Protein AF-A0A2Z3GX91-F1 (afdb_monomer_lite)

pLDDT: mean 83.38, std 14.96, range [43.34, 98.31]

InterPro domains:
  IPR015943 WD40/YVTN repeat-like-containing domain superfamily [G3DSA:2.130.10.10] (28-152)

Organism: NCBI:txid1850093

Secondary structure (DSSP, 8-state):
--HHHHHHHHHTTSSS---PPPPPPPPPBTTB-----SSSS---EEEE-SSS-EEEE-SS-EEEESSTTSS-EEP----SSPP-EEEEETTEEEEEEEEE---TT---EEEEEEEEESSTTSS-EE------S-----EESSEEE-TTS-EEEEEEEEEE-SSSS-EEEEEEEEETTS-EEEPPS--

Structure (mmCIF, N/CA/C/O backbone):
data_AF-A0A2Z3GX91-F1
#
_entry.id   AF-A0A2Z3GX91-F1
#
loop_
_atom_site.group_PDB
_atom_site.id
_atom_site.type_symbol
_atom_site.label_atom_id
_atom_site.label_alt_id
_atom_site.labe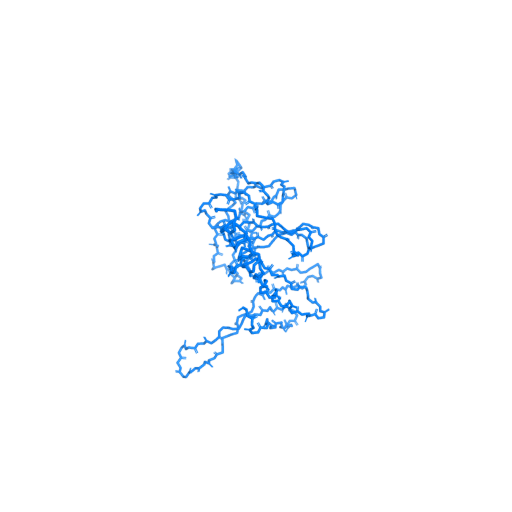l_comp_id
_atom_site.label_asym_id
_atom_site.label_entity_id
_atom_site.label_seq_id
_atom_site.pdbx_PDB_ins_code
_atom_site.Cartn_x
_atom_site.Cartn_y
_atom_site.Cartn_z
_atom_site.occupancy
_atom_site.B_iso_or_equiv
_atom_site.auth_seq_id
_atom_site.auth_comp_id
_atom_site.auth_asym_id
_atom_site.auth_atom_id
_atom_site.pdbx_PDB_model_num
ATOM 1 N N . MET A 1 1 ? -37.752 49.144 -2.678 1.00 47.12 1 MET A N 1
ATOM 2 C CA . MET A 1 1 ? -36.588 48.375 -2.168 1.00 47.12 1 MET A CA 1
ATOM 3 C C . MET A 1 1 ? -36.863 46.882 -1.918 1.00 47.12 1 MET A C 1
ATOM 5 O O . MET A 1 1 ? -35.904 46.131 -1.886 1.00 47.12 1 MET A O 1
ATOM 9 N N . LYS A 1 2 ? -38.118 46.402 -1.809 1.00 43.34 2 LYS A N 1
ATOM 10 C CA . LYS A 1 2 ? -38.424 44.960 -1.637 1.00 43.34 2 LYS A CA 1
ATOM 11 C C . LYS A 1 2 ? -38.322 44.109 -2.918 1.00 43.34 2 LYS A C 1
ATOM 13 O O . LYS A 1 2 ? -38.043 42.923 -2.832 1.00 43.34 2 LYS A O 1
ATOM 18 N N . THR A 1 3 ? -38.488 44.703 -4.098 1.00 48.97 3 THR A N 1
ATOM 19 C CA . THR A 1 3 ? -38.473 43.991 -5.392 1.00 48.97 3 THR A CA 1
ATOM 20 C C . THR A 1 3 ? -37.074 43.646 -5.911 1.00 48.97 3 THR A C 1
ATOM 22 O O . THR A 1 3 ? -36.937 42.714 -6.693 1.00 48.97 3 THR A O 1
ATOM 25 N N . LEU A 1 4 ? -36.025 44.327 -5.435 1.00 51.19 4 LEU A N 1
ATOM 26 C CA . LEU A 1 4 ? -34.632 44.042 -5.814 1.00 51.19 4 LEU A CA 1
ATOM 27 C C . LEU A 1 4 ? -34.023 42.853 -5.048 1.00 51.19 4 LEU A C 1
ATOM 29 O O . LEU A 1 4 ? -33.053 42.269 -5.511 1.00 51.19 4 LEU A O 1
ATOM 33 N N . LEU A 1 5 ? -34.607 42.458 -3.911 1.00 51.69 5 LEU A N 1
ATOM 34 C CA . LEU A 1 5 ? -34.136 41.320 -3.107 1.00 51.69 5 LEU A CA 1
ATOM 35 C C . LEU A 1 5 ? -34.648 39.965 -3.625 1.00 51.69 5 LEU A C 1
ATOM 37 O O . LEU A 1 5 ? -33.979 38.952 -3.446 1.00 51.69 5 LEU A O 1
ATOM 41 N N . LEU A 1 6 ? -35.797 39.943 -4.312 1.00 53.34 6 LEU A N 1
ATOM 42 C CA . LEU A 1 6 ? -36.357 38.716 -4.895 1.00 53.34 6 LEU A CA 1
ATOM 43 C C . LEU A 1 6 ? -35.629 38.268 -6.174 1.00 53.34 6 LEU A C 1
ATOM 45 O O . LEU A 1 6 ? -35.557 37.071 -6.435 1.00 53.34 6 LEU A O 1
ATOM 49 N N . GLY A 1 7 ? -35.041 39.195 -6.938 1.00 55.25 7 GLY A N 1
ATOM 50 C CA . GLY A 1 7 ? -34.284 38.859 -8.153 1.00 55.25 7 GLY A CA 1
ATOM 51 C C . GLY A 1 7 ? -32.960 38.141 -7.867 1.00 55.25 7 GLY A C 1
ATOM 52 O O . GLY A 1 7 ? -32.597 37.197 -8.566 1.00 55.25 7 GLY A O 1
ATOM 53 N N . SER A 1 8 ? -32.266 38.531 -6.796 1.00 57.06 8 SER A N 1
ATOM 54 C CA . SER A 1 8 ? -30.951 37.981 -6.440 1.00 57.06 8 SER A CA 1
ATOM 55 C C . SER A 1 8 ? -31.020 36.563 -5.862 1.00 57.06 8 SER A C 1
ATOM 57 O O . SER A 1 8 ? -30.084 35.786 -6.031 1.00 57.06 8 SER A O 1
ATOM 59 N N . ALA A 1 9 ? -32.133 36.197 -5.217 1.00 55.66 9 ALA A N 1
ATOM 60 C CA . ALA A 1 9 ? -32.331 34.856 -4.664 1.00 55.66 9 ALA A CA 1
ATOM 61 C C . ALA A 1 9 ? -32.582 33.795 -5.753 1.00 55.66 9 ALA A C 1
ATOM 63 O O . ALA A 1 9 ? -32.200 32.640 -5.583 1.00 55.66 9 ALA A O 1
ATOM 64 N N . LEU A 1 10 ? -33.167 34.182 -6.894 1.00 54.66 10 LEU A N 1
ATOM 65 C CA . LEU A 1 10 ? -33.469 33.254 -7.988 1.00 54.66 10 LEU A CA 1
ATOM 66 C C . LEU A 1 10 ? -32.206 32.861 -8.778 1.00 54.66 10 LEU A C 1
ATOM 68 O O . LEU A 1 10 ? -32.058 31.707 -9.175 1.00 54.66 10 LEU A O 1
ATOM 72 N N . LEU A 1 11 ? -31.251 33.785 -8.929 1.00 55.62 11 LEU A N 1
ATOM 73 C CA . LEU A 1 11 ? -29.992 33.553 -9.653 1.00 55.62 11 LEU A CA 1
ATOM 74 C C . LEU A 1 11 ? -29.010 32.628 -8.909 1.00 55.62 11 LEU A C 1
ATOM 76 O O . LEU A 1 11 ? -28.210 31.953 -9.552 1.00 55.62 11 LEU A O 1
ATOM 80 N N . LEU A 1 12 ? -29.097 32.532 -7.578 1.00 56.03 12 LEU A N 1
ATOM 81 C CA . LEU A 1 12 ? -28.249 31.638 -6.773 1.00 56.03 12 LEU A CA 1
ATOM 82 C C . LEU A 1 12 ? -28.645 30.154 -6.877 1.00 56.03 12 LEU A C 1
ATOM 84 O O . LEU A 1 12 ? -27.822 29.287 -6.597 1.00 56.03 12 LEU A O 1
ATOM 88 N N . THR A 1 13 ? -29.868 29.840 -7.316 1.00 57.56 13 THR A N 1
ATOM 89 C CA . THR A 1 13 ? -30.338 28.443 -7.425 1.00 57.56 13 THR A CA 1
ATOM 90 C C . THR A 1 13 ? -29.890 27.740 -8.711 1.00 57.56 13 THR A C 1
ATOM 92 O O . THR A 1 13 ? -29.803 26.515 -8.740 1.00 57.56 13 THR A O 1
ATOM 95 N N . LEU A 1 14 ? -29.532 28.493 -9.759 1.00 54.69 14 LEU A N 1
ATOM 96 C CA . LEU A 1 14 ? -29.136 27.942 -11.064 1.00 54.69 14 LEU A CA 1
ATOM 97 C C . LEU A 1 14 ? -27.645 27.571 -11.154 1.00 54.69 14 LEU A C 1
ATOM 99 O O . LEU A 1 14 ? -27.255 26.830 -12.051 1.00 54.69 14 LEU A O 1
ATOM 103 N N . ALA A 1 15 ? -26.809 28.041 -10.223 1.00 55.34 15 ALA A N 1
ATOM 104 C CA . ALA A 1 15 ? -25.373 27.738 -10.198 1.00 55.34 15 ALA A CA 1
ATOM 105 C C . ALA A 1 15 ? -25.012 26.478 -9.381 1.00 55.34 15 ALA A C 1
ATOM 107 O O . ALA A 1 15 ? -23.858 26.053 -9.399 1.00 55.34 15 ALA A O 1
ATOM 108 N N . ALA A 1 16 ? -25.971 25.873 -8.670 1.00 57.69 16 ALA A N 1
ATOM 109 C CA . ALA A 1 16 ? -25.705 24.771 -7.739 1.00 57.69 16 ALA A CA 1
ATOM 110 C C . ALA A 1 16 ? -25.688 23.371 -8.386 1.00 57.69 16 ALA A C 1
ATOM 112 O O . ALA A 1 16 ? -25.281 22.412 -7.742 1.00 57.69 16 ALA A O 1
ATOM 113 N N . CYS A 1 17 ? -26.090 23.231 -9.652 1.00 56.66 17 CYS A N 1
ATOM 114 C CA . CYS A 1 17 ? -26.047 21.954 -10.371 1.00 56.66 17 CYS A CA 1
ATOM 115 C C . CYS A 1 17 ? -24.847 21.894 -11.323 1.00 56.66 17 CYS A C 1
ATOM 117 O O . CYS A 1 17 ? -25.004 21.841 -12.544 1.00 56.66 17 CYS A O 1
ATOM 119 N N . ARG A 1 18 ? -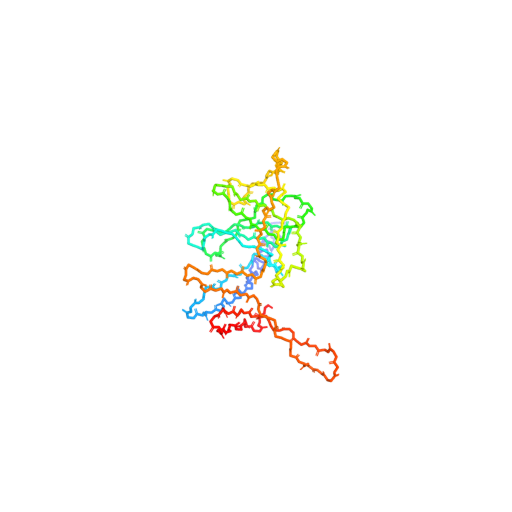23.626 21.862 -10.777 1.00 57.28 18 ARG A N 1
ATOM 120 C CA . ARG A 1 18 ? -22.548 21.171 -11.494 1.00 57.28 18 ARG A CA 1
ATOM 121 C C . ARG A 1 18 ? -22.846 19.683 -11.372 1.00 57.28 18 ARG A C 1
ATOM 123 O O . ARG A 1 18 ? -22.766 19.130 -10.286 1.00 57.28 18 ARG A O 1
ATOM 130 N N . LYS A 1 19 ? -23.254 19.064 -12.480 1.00 55.06 19 LYS A N 1
ATOM 131 C CA . LYS A 1 19 ? -23.305 17.607 -12.591 1.00 55.06 19 LYS A CA 1
ATOM 132 C C . LYS A 1 19 ? -21.881 17.110 -12.365 1.00 55.06 19 LYS A C 1
ATOM 134 O O . LYS A 1 19 ? -20.999 17.476 -13.145 1.00 55.06 19 LYS A O 1
ATOM 139 N N . ASP A 1 20 ? -21.667 16.359 -11.289 1.00 64.69 20 ASP A N 1
ATOM 140 C CA . ASP A 1 20 ? -20.379 15.726 -11.037 1.00 64.69 20 ASP A CA 1
ATOM 141 C C . ASP A 1 20 ? -19.970 14.940 -12.283 1.00 64.69 20 ASP A C 1
ATOM 143 O O . ASP A 1 20 ? -20.812 14.337 -12.967 1.00 64.69 20 ASP A O 1
ATOM 147 N N . ALA A 1 21 ? -18.686 15.026 -12.633 1.00 66.00 21 ALA A N 1
ATOM 148 C CA . ALA A 1 21 ? -18.157 14.200 -13.701 1.00 66.00 21 ALA A CA 1
ATOM 149 C C . ALA A 1 21 ? -18.484 12.741 -13.349 1.00 66.00 21 ALA A C 1
ATOM 151 O O . ALA A 1 21 ? -18.306 12.359 -12.192 1.00 66.00 21 ALA A O 1
ATOM 152 N N . PRO A 1 22 ? -19.015 11.947 -14.295 1.00 64.56 22 PRO A N 1
ATOM 153 C CA . PRO A 1 22 ? -19.281 10.548 -14.019 1.00 64.56 22 PRO A CA 1
ATOM 154 C C . PRO A 1 22 ? -17.983 9.896 -13.553 1.00 64.56 22 PRO A C 1
ATOM 156 O O . PRO A 1 22 ? -16.942 10.076 -14.193 1.00 64.56 22 PRO A O 1
ATOM 159 N N . ASP A 1 23 ? -18.052 9.171 -12.437 1.00 64.81 23 ASP A N 1
ATOM 160 C CA . ASP A 1 23 ? -16.912 8.397 -11.970 1.00 64.81 23 ASP A CA 1
ATOM 161 C C . ASP A 1 23 ? -16.451 7.476 -13.106 1.00 64.81 23 ASP A C 1
ATOM 163 O O . ASP A 1 23 ? -17.288 6.838 -13.762 1.00 64.81 23 ASP A O 1
ATOM 167 N N . PRO A 1 24 ? -15.141 7.418 -13.395 1.00 61.88 24 PRO A N 1
ATOM 168 C CA . PRO A 1 24 ? -14.646 6.539 -14.435 1.00 61.88 24 PRO A CA 1
ATOM 169 C C . PRO A 1 24 ? -15.016 5.098 -14.093 1.00 61.88 24 PRO A C 1
ATOM 171 O O . PRO A 1 24 ? -14.807 4.624 -12.974 1.00 61.88 24 PRO A O 1
ATOM 174 N N . VAL A 1 25 ? -15.601 4.419 -15.079 1.00 63.50 25 VAL A N 1
ATOM 175 C CA . VAL A 1 25 ? -16.070 3.042 -14.943 1.00 63.50 25 VAL A CA 1
ATOM 176 C C . VAL A 1 25 ? -14.871 2.147 -14.677 1.00 63.50 25 VAL A C 1
ATOM 178 O O . VAL A 1 25 ? -13.916 2.104 -15.452 1.00 63.50 25 VAL A O 1
ATOM 181 N N . GLN A 1 26 ? -14.930 1.424 -13.568 1.00 62.84 26 GLN A N 1
ATOM 182 C CA . GLN A 1 26 ? -13.909 0.461 -13.212 1.00 62.84 26 GLN A CA 1
ATOM 183 C C . GLN A 1 26 ? -13.938 -0.719 -14.198 1.00 62.84 26 GLN A C 1
ATOM 185 O O . GLN A 1 26 ? -15.015 -1.273 -14.430 1.00 62.84 26 GLN A O 1
ATOM 190 N N . PRO A 1 27 ? -12.798 -1.107 -14.798 1.00 65.62 27 PRO A N 1
ATOM 191 C CA . PRO A 1 27 ? -12.763 -2.244 -15.708 1.00 65.62 27 PRO A CA 1
ATOM 192 C C . PRO A 1 27 ? -13.158 -3.526 -14.971 1.00 65.62 27 PRO A C 1
ATOM 194 O O . PRO A 1 27 ? -12.635 -3.810 -13.892 1.00 65.62 27 PRO A O 1
ATOM 197 N N . ASP A 1 28 ? -14.068 -4.286 -15.577 1.00 67.50 28 ASP A N 1
ATOM 198 C CA . ASP A 1 28 ? -14.474 -5.601 -15.092 1.00 67.50 28 ASP A CA 1
ATOM 199 C C . ASP A 1 28 ? -13.550 -6.679 -15.670 1.00 67.50 28 ASP A C 1
ATOM 201 O O . ASP A 1 28 ? -13.253 -6.699 -16.870 1.00 67.50 28 ASP A O 1
ATOM 205 N N . TYR A 1 29 ? -13.091 -7.582 -14.813 1.00 70.69 29 TYR A N 1
ATOM 206 C CA . TYR A 1 29 ? -12.282 -8.729 -15.194 1.00 70.69 29 TYR A CA 1
ATOM 207 C C . TYR A 1 29 ? -12.857 -9.967 -14.520 1.00 70.69 29 TYR A C 1
ATOM 209 O O . TYR A 1 29 ? -13.026 -9.988 -13.306 1.00 70.69 29 TYR A O 1
ATOM 217 N N . ALA A 1 30 ? -13.039 -11.044 -15.285 1.00 74.62 30 ALA A N 1
ATOM 218 C CA . ALA A 1 30 ? -13.657 -12.274 -14.781 1.00 74.62 30 ALA A CA 1
ATOM 219 C C . ALA A 1 30 ? -13.004 -12.838 -13.500 1.00 74.62 30 ALA A C 1
ATOM 221 O O . ALA A 1 30 ? -13.702 -13.384 -12.651 1.00 74.62 30 ALA A O 1
ATOM 222 N N . ASP A 1 31 ? -11.683 -12.670 -13.353 1.00 77.62 31 ASP A N 1
ATOM 223 C CA . ASP A 1 31 ? -10.907 -13.203 -12.223 1.00 77.62 31 ASP A CA 1
ATOM 224 C C . ASP A 1 31 ? -10.243 -12.111 -11.362 1.00 77.62 31 ASP A C 1
ATOM 226 O O . ASP A 1 31 ? -9.488 -12.438 -10.445 1.00 77.62 31 ASP A O 1
ATOM 230 N N . TRP A 1 3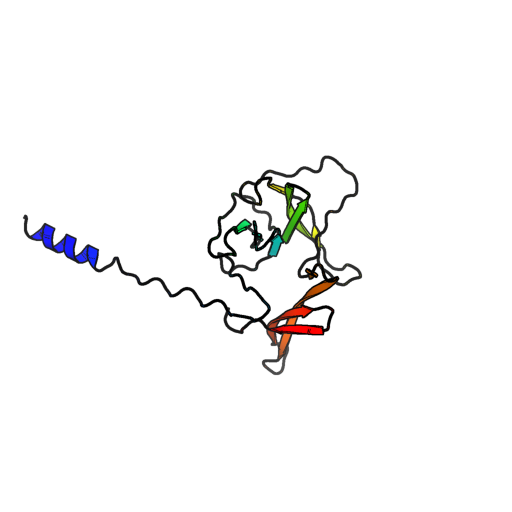2 ? -10.433 -10.824 -11.681 1.00 80.31 32 TRP A N 1
ATOM 231 C CA . TRP A 1 32 ? -9.719 -9.733 -11.008 1.00 80.31 32 TRP A CA 1
ATOM 232 C C . TRP A 1 32 ? -10.667 -8.663 -10.507 1.00 80.31 32 TRP A C 1
ATOM 234 O O . TRP A 1 32 ? -11.514 -8.154 -11.231 1.00 80.31 32 TRP A O 1
ATOM 244 N N . TYR A 1 33 ? -10.428 -8.247 -9.271 1.00 84.69 33 TYR A N 1
ATOM 245 C CA . TYR A 1 33 ? -11.064 -7.073 -8.713 1.00 84.69 33 TYR A CA 1
ATOM 246 C C . TYR A 1 33 ? -10.119 -5.883 -8.868 1.00 84.69 33 TYR A C 1
ATOM 248 O O . TYR A 1 33 ? -9.052 -5.836 -8.249 1.00 84.69 33 TYR A O 1
ATOM 256 N N . ALA A 1 34 ? -10.484 -4.932 -9.725 1.00 84.50 34 ALA A N 1
ATOM 257 C CA . ALA A 1 34 ? -9.760 -3.675 -9.816 1.00 84.50 34 ALA A CA 1
ATOM 258 C C . ALA A 1 34 ? -10.117 -2.783 -8.623 1.00 84.50 34 ALA A C 1
ATOM 260 O O . ALA A 1 34 ? -11.222 -2.839 -8.092 1.00 84.50 34 ALA A O 1
ATOM 261 N N . LEU A 1 35 ? -9.195 -1.908 -8.229 1.00 88.12 35 LEU A N 1
ATOM 262 C CA . LEU A 1 35 ? -9.411 -0.864 -7.230 1.00 88.12 35 LEU A CA 1
ATOM 263 C C . LEU A 1 35 ? -8.821 0.444 -7.734 1.00 88.12 35 LEU A C 1
ATOM 265 O O . LEU A 1 35 ? -7.688 0.453 -8.213 1.00 88.12 35 LEU A O 1
ATOM 269 N N . ARG A 1 36 ? -9.567 1.544 -7.604 1.00 87.94 36 ARG A N 1
ATOM 270 C CA . ARG A 1 36 ? -9.036 2.882 -7.868 1.00 87.94 36 ARG A CA 1
ATOM 271 C C . ARG A 1 36 ? -8.566 3.508 -6.558 1.00 87.94 36 ARG A C 1
ATOM 273 O O . ARG A 1 36 ? -9.309 3.535 -5.577 1.00 87.94 36 ARG A O 1
ATOM 280 N N . ALA A 1 37 ? -7.324 3.986 -6.549 1.00 91.56 37 ALA A N 1
ATOM 281 C CA . ALA A 1 37 ? -6.790 4.774 -5.447 1.00 91.56 37 ALA A CA 1
ATOM 282 C C . ALA A 1 37 ? -7.549 6.114 -5.326 1.00 91.56 37 ALA A C 1
ATOM 284 O O . ALA A 1 37 ? -8.110 6.592 -6.311 1.00 91.56 37 ALA A O 1
ATOM 285 N N . PRO A 1 38 ? -7.574 6.742 -4.139 1.00 93.19 38 PRO A N 1
ATOM 286 C CA . PRO A 1 38 ? -8.295 7.998 -3.929 1.00 93.19 38 PRO A CA 1
ATOM 287 C C . PRO A 1 38 ? -7.616 9.224 -4.558 1.00 93.19 38 PRO A C 1
ATOM 289 O O . PRO A 1 38 ? -8.200 10.305 -4.547 1.00 93.19 38 PRO A O 1
ATOM 292 N N . ASP A 1 39 ? -6.388 9.086 -5.064 1.00 90.81 39 ASP A N 1
ATOM 293 C CA . ASP A 1 39 ? -5.673 10.123 -5.805 1.00 90.81 39 ASP A CA 1
ATOM 294 C C . ASP A 1 39 ? -4.894 9.517 -6.988 1.00 90.81 39 ASP A C 1
ATOM 296 O O . ASP A 1 39 ? -4.707 8.302 -7.059 1.00 90.81 39 ASP A O 1
ATOM 300 N N . ASP A 1 40 ? -4.454 10.366 -7.923 1.00 88.38 40 ASP A N 1
ATOM 301 C CA . ASP A 1 40 ? -3.814 9.947 -9.183 1.00 88.38 40 ASP A CA 1
ATOM 302 C C . ASP A 1 40 ? -2.312 9.619 -9.037 1.00 88.38 40 ASP A C 1
ATOM 304 O O . ASP A 1 40 ? -1.561 9.603 -10.015 1.00 88.38 40 ASP A O 1
ATOM 308 N N . ARG A 1 41 ? -1.816 9.403 -7.812 1.00 90.75 41 ARG A N 1
ATOM 309 C CA . ARG A 1 41 ? -0.416 9.022 -7.581 1.00 90.75 41 ARG A CA 1
ATOM 310 C C . ARG A 1 41 ? -0.259 7.507 -7.612 1.00 90.75 41 ARG A C 1
ATOM 312 O O . ARG A 1 41 ? -1.176 6.749 -7.308 1.00 90.75 41 ARG A O 1
ATOM 319 N N . ALA A 1 42 ? 0.959 7.064 -7.913 1.00 89.81 42 ALA A N 1
ATOM 320 C CA . ALA A 1 42 ? 1.302 5.651 -7.873 1.00 89.81 42 ALA A CA 1
ATOM 321 C C . ALA A 1 42 ? 1.057 5.060 -6.476 1.00 89.81 42 ALA A C 1
ATOM 323 O O . ALA A 1 42 ? 1.472 5.629 -5.463 1.00 89.81 42 ALA A O 1
ATOM 324 N N . VAL A 1 43 ? 0.417 3.891 -6.437 1.00 94.00 43 VAL A N 1
ATOM 325 C CA . VAL A 1 43 ? 0.328 3.082 -5.221 1.00 94.00 43 VAL A CA 1
ATOM 326 C C . VAL A 1 43 ? 1.686 2.427 -4.994 1.00 94.00 43 VAL A C 1
ATOM 328 O O . VAL A 1 43 ? 2.144 1.620 -5.797 1.00 94.00 43 VAL A O 1
ATOM 331 N N . GLU A 1 44 ? 2.337 2.792 -3.898 1.00 95.25 44 GLU A N 1
ATOM 332 C CA . GLU A 1 44 ? 3.692 2.351 -3.556 1.00 95.25 44 GLU A CA 1
ATOM 333 C C . GLU A 1 44 ? 3.690 1.041 -2.763 1.00 95.25 44 GLU A C 1
ATOM 335 O O . GLU A 1 44 ? 4.633 0.256 -2.849 1.00 95.25 44 GLU A O 1
ATOM 340 N N . ALA A 1 45 ? 2.634 0.798 -1.982 1.00 95.81 45 ALA A N 1
ATOM 341 C CA . ALA A 1 45 ? 2.457 -0.437 -1.231 1.00 95.81 45 ALA A CA 1
ATOM 342 C C . ALA A 1 45 ? 0.998 -0.662 -0.829 1.00 95.81 45 ALA A C 1
ATOM 344 O O . ALA A 1 45 ? 0.211 0.282 -0.721 1.00 95.81 45 ALA A O 1
ATOM 345 N N . VAL A 1 46 ? 0.679 -1.929 -0.566 1.00 95.75 46 VAL A N 1
ATOM 346 C CA . VAL A 1 46 ? -0.637 -2.419 -0.147 1.00 95.75 46 VAL A CA 1
ATOM 347 C C . VAL A 1 46 ? -0.447 -3.380 1.029 1.00 95.75 46 VAL A C 1
ATOM 349 O O . VAL A 1 46 ? 0.507 -4.157 1.040 1.00 95.75 46 VAL A O 1
ATOM 352 N N . ALA A 1 47 ? -1.339 -3.334 2.013 1.00 95.75 47 ALA A N 1
ATOM 353 C CA . ALA A 1 47 ? -1.403 -4.268 3.133 1.00 95.75 47 ALA A CA 1
ATOM 354 C C . ALA A 1 47 ? -2.863 -4.535 3.533 1.00 95.75 47 ALA A C 1
ATOM 356 O O . ALA A 1 47 ? -3.742 -3.725 3.248 1.00 95.75 47 ALA A O 1
ATOM 357 N N . GLY A 1 48 ? -3.108 -5.645 4.229 1.00 93.94 48 GLY A N 1
ATOM 358 C CA . GLY A 1 48 ? -4.435 -6.002 4.734 1.00 93.94 48 GLY A CA 1
ATOM 359 C C . GLY A 1 48 ? -5.212 -6.944 3.813 1.00 93.94 48 GLY A C 1
ATOM 360 O O . GLY A 1 48 ? -4.615 -7.737 3.085 1.00 93.94 48 GLY A O 1
ATOM 361 N N . ASP A 1 49 ? -6.537 -6.869 3.893 1.00 92.00 49 ASP A N 1
ATOM 362 C CA . ASP A 1 49 ? -7.487 -7.771 3.238 1.00 92.00 49 ASP A CA 1
ATOM 363 C C . ASP A 1 49 ? -8.554 -6.959 2.491 1.00 92.00 49 ASP A C 1
ATOM 365 O O . ASP A 1 49 ? -9.094 -5.990 3.026 1.00 92.00 49 ASP A O 1
ATOM 369 N N . LEU A 1 50 ? -8.866 -7.367 1.261 1.00 91.75 50 LEU A N 1
ATOM 370 C CA . LEU A 1 50 ? -9.910 -6.761 0.441 1.00 91.75 50 LEU A CA 1
ATOM 371 C C . LEU A 1 50 ? -11.297 -6.879 1.092 1.00 91.75 50 LEU A C 1
ATOM 373 O O . LEU A 1 50 ? -12.092 -5.946 0.985 1.00 91.75 50 LEU A O 1
ATOM 377 N N . ASP A 1 51 ? -11.581 -8.001 1.756 1.00 92.81 51 ASP A N 1
ATOM 378 C CA . ASP A 1 51 ? -12.879 -8.276 2.386 1.00 92.81 51 ASP A CA 1
ATOM 379 C C . ASP A 1 51 ? -12.984 -7.740 3.819 1.00 92.81 51 ASP A C 1
ATOM 381 O O . ASP A 1 51 ? -14.076 -7.682 4.385 1.00 92.81 51 ASP A O 1
ATOM 385 N N . GLY A 1 52 ? -11.854 -7.332 4.397 1.00 94.62 52 GLY A N 1
ATOM 386 C CA . GLY A 1 52 ? -11.774 -6.701 5.706 1.00 94.62 52 GLY A CA 1
ATOM 387 C C . GLY A 1 52 ? -11.327 -5.250 5.586 1.00 94.62 52 GLY A C 1
ATOM 388 O O . GLY A 1 52 ? -12.059 -4.388 5.100 1.00 94.62 52 GLY A O 1
ATOM 389 N N . THR A 1 53 ? -10.111 -4.991 6.060 1.00 96.44 53 THR A N 1
ATOM 390 C CA . THR A 1 53 ? -9.485 -3.674 5.982 1.00 96.44 53 THR A CA 1
ATOM 391 C C . THR A 1 53 ? -8.317 -3.721 5.015 1.00 96.44 53 THR A C 1
ATOM 393 O O . THR A 1 53 ? -7.349 -4.447 5.250 1.00 96.44 53 THR A O 1
ATOM 396 N N . LEU A 1 54 ? -8.375 -2.897 3.974 1.00 97.19 54 LEU A N 1
ATOM 397 C CA . LEU A 1 54 ? -7.298 -2.736 3.005 1.00 97.19 54 LEU A CA 1
ATOM 398 C C . LEU A 1 54 ? -6.606 -1.397 3.234 1.00 97.19 54 LEU A C 1
ATOM 400 O O . LEU A 1 54 ? -7.261 -0.368 3.357 1.00 97.19 54 LEU A O 1
ATOM 404 N N . VAL A 1 55 ? -5.282 -1.383 3.253 1.00 98.06 55 VAL A N 1
ATOM 405 C CA . VAL A 1 55 ? -4.487 -0.170 3.444 1.00 98.06 55 VAL A CA 1
ATOM 406 C C . VAL A 1 55 ? -3.550 -0.004 2.266 1.00 98.06 55 VAL A C 1
ATOM 408 O O . VAL A 1 55 ? -2.855 -0.941 1.880 1.00 98.06 55 VAL A O 1
ATOM 411 N N . ILE A 1 56 ? -3.505 1.200 1.708 1.00 98.00 56 ILE A N 1
ATOM 412 C CA . ILE A 1 56 ? -2.572 1.550 0.640 1.00 98.00 56 ILE A CA 1
ATOM 413 C C . ILE A 1 56 ? -1.772 2.786 1.019 1.00 98.00 56 ILE A C 1
ATOM 415 O O . ILE A 1 56 ? -2.201 3.603 1.836 1.00 98.00 56 ILE A O 1
ATOM 419 N N . THR A 1 57 ? -0.634 2.972 0.366 1.00 97.50 57 THR A N 1
ATOM 420 C CA . THR A 1 57 ? 0.084 4.244 0.398 1.00 97.50 57 THR A CA 1
ATOM 421 C C . THR A 1 57 ? 0.411 4.726 -1.001 1.00 97.50 57 THR A C 1
ATOM 423 O O . THR A 1 57 ? 0.785 3.937 -1.864 1.00 97.50 57 THR A O 1
ATOM 426 N N . THR A 1 58 ? 0.295 6.036 -1.207 1.00 96.50 58 THR A N 1
ATOM 427 C CA . THR A 1 58 ? 0.724 6.720 -2.434 1.00 96.50 58 THR A CA 1
ATOM 428 C C . THR A 1 58 ? 2.035 7.488 -2.228 1.00 96.50 58 THR A C 1
ATOM 430 O O . THR A 1 58 ? 2.270 8.569 -2.773 1.00 96.50 58 THR A O 1
ATOM 433 N N . GLY A 1 59 ? 2.890 6.973 -1.339 1.00 95.50 59 GLY A N 1
ATOM 434 C CA . GLY A 1 59 ? 4.172 7.570 -0.974 1.00 95.50 59 GLY A CA 1
ATOM 435 C C . GLY A 1 59 ? 4.073 8.513 0.219 1.00 95.50 59 GLY A C 1
ATOM 436 O O . GLY A 1 59 ? 4.716 8.291 1.234 1.00 95.50 59 GLY A O 1
ATOM 437 N N . TYR A 1 60 ? 3.264 9.567 0.134 1.00 94.81 60 TYR A N 1
ATOM 438 C CA . TYR A 1 60 ? 3.180 10.596 1.193 1.00 94.81 60 TYR A CA 1
ATOM 439 C C . TYR A 1 60 ? 1.830 10.644 1.907 1.00 94.81 60 TYR A C 1
ATOM 441 O O . TYR A 1 60 ? 1.579 11.515 2.736 1.00 94.81 60 TYR A O 1
ATOM 449 N N . ALA A 1 61 ? 0.941 9.722 1.564 1.00 96.19 61 ALA A N 1
ATOM 450 C CA . ALA A 1 61 ? -0.342 9.544 2.211 1.00 96.19 61 ALA A CA 1
ATOM 451 C C . ALA A 1 61 ? -0.595 8.051 2.399 1.00 96.19 61 ALA A C 1
ATOM 453 O O . ALA A 1 61 ? -0.137 7.228 1.601 1.00 96.19 61 ALA A O 1
ATOM 454 N N . VAL A 1 62 ? -1.319 7.719 3.461 1.00 97.75 62 VAL A N 1
ATOM 455 C CA . VAL A 1 62 ? -1.811 6.369 3.728 1.00 97.75 62 VAL A CA 1
ATOM 456 C C . VAL A 1 62 ? -3.331 6.442 3.758 1.00 97.75 62 VAL A C 1
ATOM 458 O O . VAL A 1 62 ? -3.892 7.354 4.369 1.00 97.75 62 VAL A O 1
ATOM 461 N N . TYR A 1 63 ? -3.985 5.513 3.072 1.00 98.31 63 TYR A N 1
ATOM 462 C CA . TYR A 1 63 ? -5.435 5.451 2.953 1.00 98.31 63 TYR A CA 1
ATOM 463 C C . TYR A 1 63 ? -5.948 4.078 3.360 1.00 98.31 63 TYR A C 1
ATOM 465 O O . TYR A 1 63 ? -5.301 3.066 3.092 1.00 98.31 63 TYR A O 1
ATOM 473 N N . GLN A 1 64 ? -7.131 4.062 3.967 1.00 98.12 64 GLN A N 1
ATOM 474 C CA . GLN A 1 64 ? -7.814 2.865 4.424 1.00 98.12 64 GLN A CA 1
ATOM 475 C C . GLN A 1 64 ? -9.158 2.666 3.711 1.00 98.12 64 GLN A C 1
ATOM 477 O O . GLN A 1 64 ? -9.993 3.567 3.638 1.00 98.12 64 GLN A O 1
ATOM 482 N N . THR A 1 65 ? -9.293 1.443 3.225 1.00 97.81 65 THR A N 1
ATOM 483 C CA . THR A 1 65 ? -10.425 0.653 2.758 1.00 97.81 65 THR A CA 1
ATOM 484 C C . THR A 1 65 ? -11.223 -0.145 3.786 1.00 97.81 65 THR A C 1
ATOM 486 O O . THR A 1 65 ? -10.566 -0.919 4.477 1.00 97.81 65 THR A O 1
ATOM 489 N N . THR A 1 66 ? -12.552 -0.092 3.873 1.00 97.50 66 THR A N 1
ATOM 490 C CA . THR A 1 66 ? -13.336 -1.190 4.499 1.00 97.50 66 THR A CA 1
ATOM 491 C C . THR A 1 66 ? -14.529 -1.641 3.657 1.00 97.50 66 THR A C 1
ATOM 493 O O . THR A 1 66 ? -15.385 -2.386 4.124 1.00 97.50 66 THR A O 1
ATOM 496 N N . ASP A 1 67 ? -14.644 -1.147 2.425 1.00 95.94 67 ASP A N 1
ATOM 497 C CA . ASP A 1 67 ? -15.805 -1.366 1.559 1.00 95.94 67 ASP A CA 1
ATOM 498 C C . ASP A 1 67 ? -15.394 -1.720 0.126 1.00 95.94 67 ASP A C 1
ATOM 500 O O . ASP A 1 67 ? -16.089 -1.387 -0.838 1.00 95.94 67 ASP A O 1
ATOM 504 N N . ARG A 1 68 ? -14.258 -2.422 -0.004 1.00 94.00 68 ARG A N 1
ATOM 505 C CA . ARG A 1 68 ? -13.635 -2.782 -1.284 1.00 94.00 68 ARG A CA 1
ATOM 506 C C . ARG A 1 68 ? -13.400 -1.554 -2.175 1.00 94.00 68 ARG A C 1
ATOM 508 O O . ARG A 1 68 ? -13.675 -1.593 -3.374 1.00 94.00 68 ARG A O 1
ATOM 515 N N . GLY A 1 69 ? -12.899 -0.472 -1.573 1.00 94.25 69 GLY A N 1
ATOM 516 C CA . GLY A 1 69 ? -12.449 0.749 -2.246 1.00 94.25 69 GLY A CA 1
ATOM 517 C C . GLY A 1 69 ? -13.536 1.620 -2.844 1.00 94.25 69 GLY A C 1
ATOM 518 O O . GLY A 1 69 ? -13.221 2.464 -3.680 1.00 94.25 69 GLY A O 1
ATOM 519 N N . LYS A 1 70 ? -14.786 1.460 -2.398 1.00 92.56 70 LYS A N 1
ATOM 520 C CA . LYS A 1 70 ? -15.850 2.423 -2.711 1.00 92.56 70 LYS A CA 1
ATOM 521 C C . LYS A 1 70 ? -15.584 3.749 -2.011 1.00 92.56 70 LYS A C 1
ATOM 523 O O . LYS A 1 70 ? -15.804 4.806 -2.592 1.00 92.56 70 LYS A O 1
ATOM 528 N N . THR A 1 71 ? -15.082 3.697 -0.780 1.00 95.81 71 THR A N 1
ATOM 529 C CA . THR A 1 71 ? -14.636 4.868 -0.034 1.00 95.81 71 THR A CA 1
ATOM 530 C C . THR A 1 71 ? -13.253 4.647 0.563 1.00 95.81 71 THR A C 1
ATOM 532 O O . THR A 1 71 ? -12.837 3.526 0.868 1.00 95.81 71 THR A O 1
ATOM 535 N N . TRP A 1 72 ? -12.524 5.752 0.722 1.00 97.81 72 TRP A N 1
ATOM 536 C CA . TRP A 1 72 ? -11.181 5.770 1.286 1.00 97.81 72 TRP A CA 1
ATOM 537 C C . TRP A 1 72 ? -11.097 6.792 2.411 1.00 97.81 72 TRP A C 1
ATOM 539 O O . TRP A 1 72 ? -11.459 7.958 2.250 1.00 97.81 72 TRP A O 1
ATOM 549 N N . ARG A 1 73 ? -10.557 6.372 3.553 1.00 98.31 73 ARG A N 1
ATOM 550 C CA . ARG A 1 73 ? -10.258 7.248 4.687 1.00 98.31 73 ARG A CA 1
ATOM 551 C C . ARG A 1 73 ? -8.769 7.541 4.720 1.00 98.31 73 ARG A C 1
ATOM 553 O O . ARG A 1 73 ? -7.959 6.623 4.795 1.00 98.31 73 ARG A O 1
ATOM 560 N N . LYS A 1 74 ? 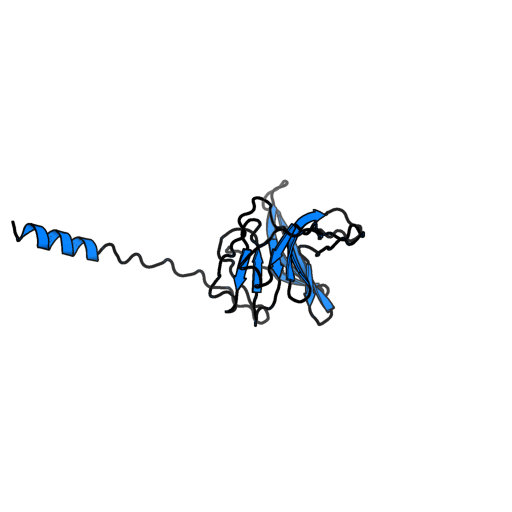-8.398 8.818 4.673 1.00 98.19 74 LYS A N 1
ATOM 561 C CA . LYS A 1 74 ? -6.998 9.237 4.786 1.00 98.19 74 LYS A CA 1
ATOM 562 C C . LYS A 1 74 ? -6.536 9.157 6.242 1.00 98.19 74 LYS A C 1
ATOM 564 O O . LYS A 1 74 ? -7.175 9.742 7.116 1.00 98.19 74 LYS A O 1
ATOM 569 N N . GLY A 1 75 ? -5.428 8.465 6.483 1.00 97.75 75 GLY A N 1
ATOM 570 C CA . GLY A 1 75 ? -4.761 8.430 7.781 1.00 97.75 75 GLY A CA 1
ATOM 571 C C . GLY A 1 75 ? -4.020 9.728 8.101 1.00 97.75 75 GLY A C 1
ATOM 572 O O . GLY A 1 75 ? -3.707 10.530 7.218 1.00 97.75 75 GLY A O 1
ATOM 573 N N . ASP A 1 76 ? -3.686 9.927 9.372 1.00 97.56 76 ASP A N 1
ATOM 574 C CA . ASP A 1 76 ? -3.011 11.125 9.880 1.00 97.56 76 ASP A CA 1
ATOM 575 C C . ASP A 1 76 ? -1.483 11.123 9.687 1.00 97.56 76 ASP A C 1
ATOM 577 O O . ASP A 1 76 ? -0.764 11.844 10.383 1.00 97.56 76 ASP A O 1
ATOM 581 N N . TYR A 1 77 ? -0.980 10.345 8.723 1.00 95.88 77 TYR A N 1
ATOM 582 C CA . TYR A 1 77 ? 0.440 10.297 8.391 1.00 95.88 77 TYR A CA 1
ATOM 583 C C . TYR A 1 77 ? 0.915 11.682 7.918 1.00 95.88 77 TYR A C 1
ATOM 585 O O . TYR A 1 77 ? 0.684 12.091 6.782 1.00 95.88 77 TYR A O 1
ATOM 593 N N . LYS A 1 78 ? 1.555 12.429 8.822 1.00 88.12 78 LYS A N 1
ATOM 594 C CA . LYS A 1 78 ? 1.992 13.825 8.620 1.00 88.12 78 LYS A CA 1
ATOM 595 C C . LYS A 1 78 ? 3.492 13.969 8.367 1.00 88.12 78 LYS A C 1
ATOM 597 O O . LYS A 1 78 ? 4.031 15.067 8.471 1.00 88.12 78 LYS A O 1
ATOM 602 N N . ASN A 1 79 ? 4.189 12.871 8.100 1.00 81.19 79 ASN A N 1
ATOM 603 C CA . ASN A 1 79 ? 5.634 12.907 7.940 1.00 81.19 79 ASN A CA 1
ATOM 604 C C . ASN A 1 79 ? 6.047 13.186 6.484 1.00 81.19 79 ASN A C 1
ATOM 606 O O . ASN A 1 79 ? 5.388 12.755 5.544 1.00 81.19 79 ASN A O 1
ATOM 610 N N . ASN A 1 80 ? 7.196 13.839 6.306 1.00 85.12 80 ASN A N 1
ATOM 611 C CA . ASN A 1 80 ? 7.792 14.148 5.003 1.00 85.12 80 ASN A CA 1
ATOM 612 C C . ASN A 1 80 ? 8.638 12.994 4.432 1.00 85.12 80 ASN A C 1
ATOM 614 O O . ASN A 1 80 ? 9.322 13.169 3.425 1.00 85.12 80 ASN A O 1
ATOM 618 N N . LEU A 1 81 ? 8.623 11.816 5.065 1.00 92.38 81 LEU A N 1
ATOM 619 C CA . LEU A 1 81 ? 9.286 10.625 4.536 1.00 92.38 81 LEU A CA 1
ATOM 620 C C . LEU A 1 81 ? 8.342 9.869 3.606 1.00 92.38 81 LEU A C 1
ATOM 622 O O . LEU A 1 81 ? 7.239 9.496 4.014 1.00 92.38 81 LEU A O 1
ATOM 626 N N . LYS A 1 82 ? 8.819 9.605 2.386 1.00 95.44 82 LYS A N 1
ATOM 627 C CA . LYS A 1 82 ? 8.136 8.737 1.430 1.00 95.44 82 LYS A CA 1
ATOM 628 C C . LYS A 1 82 ? 8.043 7.323 2.007 1.00 95.44 82 LYS A C 1
ATOM 630 O O . LYS A 1 82 ? 9.049 6.743 2.405 1.00 95.44 82 LYS A O 1
ATOM 635 N N . VAL A 1 83 ? 6.839 6.776 2.030 1.00 96.75 83 VAL A N 1
ATOM 636 C CA . VAL A 1 83 ? 6.531 5.387 2.346 1.00 96.75 83 VAL A CA 1
ATOM 637 C C . VAL A 1 83 ? 6.605 4.588 1.050 1.00 96.75 83 VAL A C 1
ATOM 639 O O . VAL A 1 83 ? 5.839 4.819 0.120 1.00 96.75 83 VAL A O 1
ATOM 642 N N . VAL A 1 84 ? 7.544 3.654 0.982 1.00 96.38 84 VAL A N 1
ATOM 643 C CA . VAL A 1 84 ? 7.761 2.774 -0.181 1.00 96.38 84 VAL A CA 1
ATOM 644 C C . VAL A 1 84 ? 7.352 1.327 0.099 1.00 96.38 84 VAL A C 1
ATOM 646 O O . VAL A 1 84 ? 7.468 0.469 -0.772 1.00 96.38 84 VAL A O 1
ATOM 649 N N . GLY A 1 85 ? 6.896 1.050 1.324 1.00 96.50 85 GLY A N 1
ATOM 650 C CA . GLY A 1 85 ? 6.439 -0.258 1.772 1.00 96.50 85 GLY A CA 1
ATOM 651 C C . GLY A 1 85 ? 5.536 -0.173 2.995 1.00 96.50 85 GLY A C 1
ATOM 652 O O . GLY A 1 85 ? 5.646 0.744 3.810 1.00 96.50 85 GLY A O 1
ATOM 653 N N . LEU A 1 86 ? 4.679 -1.176 3.136 1.00 97.38 86 LEU A N 1
ATOM 654 C CA . LEU A 1 86 ? 3.859 -1.424 4.314 1.00 97.38 86 LEU A CA 1
ATOM 655 C C . LEU A 1 86 ? 4.122 -2.856 4.783 1.00 97.38 86 LEU A C 1
ATOM 657 O O . LEU A 1 86 ? 4.271 -3.758 3.960 1.00 97.38 86 LEU A O 1
ATOM 661 N N . ALA A 1 87 ? 4.190 -3.070 6.093 1.00 95.81 87 ALA A N 1
ATOM 662 C CA . ALA A 1 87 ? 4.405 -4.392 6.668 1.00 95.81 87 ALA A CA 1
ATOM 663 C C . ALA A 1 87 ? 3.485 -4.620 7.868 1.00 95.81 87 ALA A C 1
ATOM 665 O O . ALA A 1 87 ? 3.601 -3.929 8.879 1.00 95.81 87 ALA A O 1
ATOM 666 N N . GLN A 1 88 ? 2.607 -5.618 7.771 1.00 94.50 88 GLN A N 1
ATOM 667 C CA . GLN A 1 88 ? 1.774 -6.050 8.890 1.00 94.50 88 GLN A CA 1
ATOM 668 C C . GLN A 1 88 ? 2.550 -7.032 9.776 1.00 94.50 88 GLN A C 1
ATOM 670 O O . GLN A 1 88 ? 3.115 -8.015 9.291 1.00 94.50 88 GLN A O 1
ATOM 675 N N . ARG A 1 89 ? 2.557 -6.792 11.087 1.00 90.75 89 ARG A N 1
ATOM 676 C CA . ARG A 1 89 ? 3.039 -7.725 12.112 1.00 90.75 89 ARG A CA 1
ATOM 677 C C . ARG A 1 89 ? 2.020 -7.819 13.229 1.00 90.75 89 ARG A C 1
ATOM 679 O O . ARG A 1 89 ? 1.904 -6.900 14.032 1.00 90.75 89 ARG A O 1
ATOM 686 N N . SER A 1 90 ? 1.318 -8.946 13.288 1.00 90.19 90 SER A N 1
ATOM 687 C CA . SER A 1 90 ? 0.222 -9.149 14.237 1.00 90.19 90 SER A CA 1
ATOM 688 C C . SER A 1 90 ? -0.807 -8.016 14.123 1.00 90.19 90 SER A C 1
ATOM 690 O O . SER A 1 90 ? -1.423 -7.867 13.072 1.00 90.19 90 SER A O 1
ATOM 692 N N . ASP A 1 91 ? -0.958 -7.190 15.153 1.00 92.56 91 ASP A N 1
ATOM 693 C CA . ASP A 1 91 ? -1.854 -6.032 15.229 1.00 92.56 91 ASP A CA 1
ATOM 694 C C . ASP A 1 91 ? -1.208 -4.713 14.768 1.00 92.56 91 ASP A C 1
ATOM 696 O O . ASP A 1 91 ? -1.885 -3.695 14.652 1.00 92.56 91 ASP A O 1
ATOM 700 N N . THR A 1 92 ? 0.092 -4.722 14.473 1.00 95.25 92 THR A N 1
ATOM 701 C CA . THR A 1 92 ? 0.870 -3.525 14.168 1.00 95.25 92 THR A CA 1
ATOM 702 C C . THR A 1 92 ? 1.151 -3.422 12.675 1.00 95.25 92 THR A C 1
ATOM 704 O O . THR A 1 92 ? 1.805 -4.285 12.087 1.00 95.25 92 THR A O 1
ATOM 707 N N . LEU A 1 93 ? 0.716 -2.326 12.063 1.00 97.62 93 LEU A N 1
ATOM 708 C CA . LEU A 1 93 ? 1.102 -1.956 10.707 1.00 97.62 93 LEU A CA 1
ATOM 709 C C . LEU A 1 93 ? 2.319 -1.032 10.761 1.00 97.62 93 LEU A C 1
ATOM 711 O O . LEU A 1 93 ? 2.299 -0.030 11.469 1.00 97.62 93 LEU A O 1
ATOM 715 N N . LEU A 1 94 ? 3.366 -1.343 10.004 1.00 96.88 94 LEU A N 1
ATOM 716 C CA . LEU A 1 94 ? 4.593 -0.552 9.915 1.00 96.88 94 LEU A CA 1
ATOM 717 C C . LEU A 1 94 ? 4.726 0.091 8.536 1.00 96.88 94 LEU A C 1
ATOM 719 O O . LEU A 1 94 ? 4.479 -0.562 7.521 1.00 96.88 94 LEU A O 1
ATOM 723 N N . THR A 1 95 ? 5.186 1.339 8.491 1.00 97.00 95 THR A N 1
ATOM 724 C CA . THR A 1 95 ? 5.669 1.972 7.256 1.00 97.00 95 THR A CA 1
ATOM 725 C C . THR A 1 95 ? 7.147 1.686 7.055 1.00 97.00 95 THR A C 1
ATOM 727 O O . THR A 1 95 ? 7.914 1.649 8.016 1.00 97.00 95 THR A O 1
ATOM 730 N N . LEU A 1 96 ? 7.548 1.527 5.796 1.00 96.19 96 LEU A N 1
ATOM 731 C CA . LEU A 1 96 ? 8.925 1.314 5.358 1.00 96.19 96 LEU A CA 1
ATOM 732 C C . LEU A 1 96 ? 9.321 2.452 4.413 1.00 96.19 96 LEU A C 1
ATOM 734 O O . LEU A 1 96 ? 8.584 2.750 3.470 1.00 96.19 96 LEU A O 1
ATOM 738 N N . ALA A 1 97 ? 10.461 3.096 4.663 1.00 94.56 97 ALA A N 1
ATOM 739 C CA . ALA A 1 97 ? 10.869 4.313 3.951 1.00 94.56 97 ALA A CA 1
ATOM 740 C C . ALA A 1 97 ? 12.119 4.156 3.072 1.00 94.56 97 ALA A C 1
ATOM 742 O O . ALA A 1 97 ? 12.414 5.043 2.273 1.00 94.56 97 ALA A O 1
ATOM 743 N N . ALA A 1 98 ? 12.861 3.055 3.205 1.00 92.69 98 ALA A N 1
ATOM 744 C CA . ALA A 1 98 ? 14.031 2.791 2.373 1.00 92.69 98 ALA A CA 1
ATOM 745 C C . ALA A 1 98 ? 13.684 1.843 1.227 1.00 92.69 98 ALA A C 1
ATOM 747 O O . ALA A 1 98 ? 12.993 0.847 1.430 1.00 92.69 98 ALA A O 1
ATOM 748 N N . GLU A 1 99 ? 14.216 2.130 0.044 1.00 92.50 99 GLU A N 1
ATOM 749 C CA . GLU A 1 99 ? 14.212 1.213 -1.088 1.00 92.50 99 GLU A CA 1
ATOM 750 C C . GLU A 1 99 ? 15.600 0.580 -1.225 1.00 92.50 99 GLU A C 1
ATOM 752 O O . GLU A 1 99 ? 16.611 1.277 -1.308 1.00 92.50 99 GLU A O 1
ATOM 757 N N . LEU A 1 100 ? 15.644 -0.748 -1.229 1.00 89.81 100 LEU A N 1
ATOM 758 C CA . LEU A 1 100 ? 16.844 -1.548 -1.421 1.00 89.81 100 LEU A CA 1
ATOM 759 C C . LEU A 1 100 ? 16.754 -2.226 -2.790 1.00 89.81 100 LEU A C 1
ATOM 761 O O . LEU A 1 100 ? 15.865 -3.047 -3.013 1.00 89.81 100 LEU A O 1
ATOM 765 N N . GLY A 1 101 ? 17.661 -1.880 -3.702 1.00 84.94 101 GLY A N 1
ATOM 766 C CA . GLY A 1 101 ? 17.794 -2.514 -5.018 1.00 84.94 101 GLY A CA 1
ATOM 767 C C . GLY A 1 101 ? 19.057 -3.371 -5.134 1.00 84.94 101 GLY A C 1
ATOM 768 O O . GLY A 1 101 ? 19.894 -3.387 -4.233 1.00 84.94 101 GLY A O 1
ATOM 769 N N . GLY A 1 102 ? 19.209 -4.063 -6.268 1.00 65.69 102 GLY A N 1
ATOM 770 C CA . GLY A 1 102 ? 20.455 -4.759 -6.622 1.00 65.69 102 GLY A CA 1
ATOM 771 C C . GLY A 1 102 ? 20.720 -6.063 -5.864 1.00 65.69 102 GLY A C 1
ATOM 772 O O . GLY A 1 102 ? 21.869 -6.488 -5.768 1.00 65.69 102 GLY A O 1
ATOM 773 N N . LEU A 1 103 ? 19.681 -6.699 -5.317 1.00 71.81 103 LEU A N 1
ATOM 774 C CA . LEU A 1 103 ? 19.810 -8.015 -4.692 1.00 71.81 103 LEU A CA 1
ATOM 775 C C . LEU A 1 103 ? 19.922 -9.132 -5.752 1.00 71.81 103 LEU A C 1
ATOM 777 O O . LEU A 1 103 ? 19.494 -8.933 -6.892 1.00 71.81 103 LEU A O 1
ATOM 781 N N . PRO A 1 104 ? 20.500 -10.305 -5.410 1.00 67.19 104 PRO A N 1
ATOM 782 C CA . PRO A 1 104 ? 20.804 -11.369 -6.379 1.00 67.19 104 PRO A CA 1
ATOM 783 C C . PRO A 1 104 ? 19.595 -11.888 -7.170 1.00 67.19 104 PRO A C 1
ATOM 785 O O . PRO A 1 104 ? 19.751 -12.430 -8.259 1.00 67.19 104 PRO A O 1
ATOM 788 N N . ASP A 1 105 ? 18.389 -11.719 -6.631 1.00 72.06 105 ASP A N 1
ATOM 789 C CA . ASP A 1 105 ? 17.116 -12.118 -7.236 1.00 72.06 105 ASP A CA 1
ATOM 790 C C . ASP A 1 105 ? 16.498 -11.041 -8.154 1.00 72.06 105 ASP A C 1
ATOM 792 O O . ASP A 1 105 ? 15.355 -11.187 -8.614 1.00 72.06 105 ASP A O 1
ATOM 796 N N . GLY A 1 106 ? 17.221 -9.936 -8.375 1.00 74.75 106 GLY A N 1
ATOM 797 C CA . GLY A 1 106 ? 16.794 -8.786 -9.168 1.00 74.75 106 GLY A CA 1
ATOM 798 C C . GLY A 1 106 ? 15.590 -8.039 -8.590 1.00 74.75 106 GLY A C 1
ATOM 799 O O . GLY A 1 106 ? 14.972 -7.252 -9.306 1.00 74.75 106 GLY A O 1
ATOM 800 N N . ALA A 1 107 ? 15.204 -8.299 -7.337 1.00 80.25 107 ALA A N 1
ATOM 801 C CA . ALA A 1 107 ? 14.047 -7.666 -6.721 1.00 80.25 107 ALA A CA 1
ATOM 802 C C . ALA A 1 107 ? 14.432 -6.377 -5.986 1.00 80.25 107 ALA A C 1
ATOM 804 O O . ALA A 1 107 ? 15.497 -6.272 -5.374 1.00 80.25 107 ALA A O 1
ATOM 805 N N . ALA A 1 108 ? 13.520 -5.406 -6.014 1.00 89.69 108 ALA A N 1
ATOM 806 C CA . ALA A 1 108 ? 13.555 -4.269 -5.107 1.00 89.69 108 ALA A CA 1
ATOM 807 C C . ALA A 1 108 ? 12.792 -4.620 -3.823 1.00 89.69 108 ALA A C 1
ATOM 809 O O . ALA A 1 108 ? 11.761 -5.295 -3.869 1.00 89.69 108 ALA A O 1
ATOM 810 N N . TYR A 1 109 ? 13.270 -4.136 -2.683 1.00 93.19 109 TYR A N 1
ATOM 811 C CA . TYR A 1 109 ? 12.645 -4.342 -1.381 1.00 93.19 109 TYR A CA 1
ATOM 812 C C . TYR A 1 109 ? 12.426 -3.007 -0.681 1.00 93.19 109 TYR A C 1
ATOM 814 O O . TYR A 1 109 ? 13.272 -2.120 -0.732 1.00 93.19 109 TYR A O 1
ATOM 822 N N . ALA A 1 110 ? 11.303 -2.880 0.011 1.00 95.00 110 ALA A N 1
ATOM 823 C CA . ALA A 1 110 ? 11.085 -1.827 0.981 1.00 95.00 110 ALA A CA 1
ATOM 824 C C . ALA A 1 110 ? 11.646 -2.259 2.340 1.00 95.00 110 ALA A C 1
ATOM 826 O O . ALA A 1 110 ? 11.482 -3.416 2.734 1.00 95.00 110 ALA A O 1
ATOM 827 N N . ALA A 1 111 ? 12.290 -1.342 3.055 1.00 93.56 111 ALA A N 1
ATOM 828 C CA . ALA A 1 111 ? 12.932 -1.585 4.343 1.00 93.56 111 ALA A CA 1
ATOM 829 C C . ALA A 1 111 ? 12.895 -0.337 5.245 1.00 93.56 111 ALA A C 1
ATOM 831 O O . ALA A 1 111 ? 12.291 0.683 4.908 1.00 93.56 111 ALA A O 1
ATOM 832 N N . SER A 1 112 ? 13.577 -0.418 6.389 1.00 91.62 112 SER A N 1
ATOM 833 C CA . SER A 1 112 ? 13.727 0.667 7.370 1.00 91.62 112 SER A CA 1
ATOM 834 C C . SER A 1 112 ? 12.391 1.137 7.958 1.00 91.62 112 SER A C 1
ATOM 836 O O . SER A 1 112 ? 11.852 2.164 7.532 1.00 91.62 112 SER A O 1
ATOM 838 N N . PRO A 1 113 ? 11.853 0.395 8.946 1.00 93.31 113 PRO A N 1
ATOM 839 C CA . PRO A 1 113 ? 10.625 0.769 9.631 1.00 93.31 113 PRO A CA 1
ATOM 840 C C . PRO A 1 113 ? 10.775 2.108 10.352 1.00 93.31 113 PRO A C 1
ATOM 842 O O . PRO A 1 113 ? 11.743 2.308 11.086 1.00 93.31 113 PRO A O 1
ATOM 845 N N . ASN A 1 114 ? 9.825 3.021 10.160 1.00 92.69 114 ASN A N 1
ATOM 846 C CA . ASN A 1 114 ? 9.917 4.384 10.703 1.00 92.69 114 ASN A CA 1
ATOM 847 C C . ASN A 1 114 ? 8.674 4.845 11.480 1.00 92.69 114 ASN A C 1
ATOM 849 O O . ASN A 1 114 ? 8.817 5.612 12.432 1.00 92.69 114 ASN A O 1
ATOM 853 N N . TYR A 1 115 ? 7.473 4.377 11.132 1.00 96.25 115 TYR A N 1
ATOM 854 C CA . TYR A 1 115 ? 6.235 4.634 11.876 1.00 96.25 115 TYR A CA 1
ATOM 855 C C . TYR A 1 115 ? 5.429 3.350 12.016 1.00 96.25 115 TYR A C 1
ATOM 857 O O . TYR A 1 115 ? 5.589 2.409 11.237 1.00 96.25 115 TYR A O 1
ATOM 865 N N . TYR A 1 116 ? 4.564 3.328 13.023 1.00 96.88 116 TYR A N 1
ATOM 866 C CA . TYR A 1 116 ? 3.618 2.251 13.243 1.00 96.88 116 TYR A CA 1
AT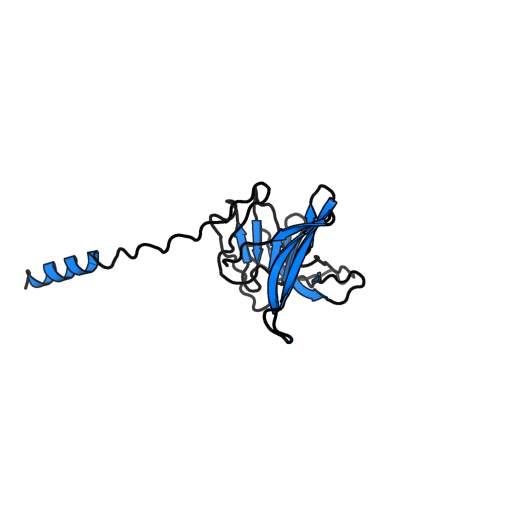OM 867 C C . TYR A 1 116 ? 2.206 2.779 13.480 1.00 96.88 116 TYR A C 1
ATOM 869 O O . TYR A 1 116 ? 2.018 3.902 13.955 1.00 96.88 116 TYR A O 1
ATOM 877 N N . SER A 1 117 ? 1.229 1.937 13.177 1.00 98.06 117 SER A N 1
ATOM 878 C CA . SER A 1 117 ? -0.190 2.134 13.431 1.00 98.06 117 SER A CA 1
ATOM 879 C C . SER A 1 117 ? -0.761 0.873 14.084 1.00 98.06 117 SER A C 1
ATOM 881 O O . SER A 1 117 ? -0.380 -0.242 13.727 1.00 98.06 117 SER A O 1
ATOM 883 N N . LEU A 1 118 ? -1.665 1.059 15.049 1.00 97.62 118 LEU A N 1
ATOM 884 C CA . LEU A 1 118 ? -2.422 -0.018 15.713 1.00 97.62 118 LEU A CA 1
ATOM 885 C C . LEU A 1 118 ? -3.893 -0.053 15.272 1.00 97.62 118 LEU A C 1
ATOM 887 O O . LEU A 1 118 ? -4.674 -0.875 15.736 1.00 97.62 118 LEU A O 1
ATOM 891 N N . ASP A 1 119 ? -4.281 0.858 14.383 1.00 97.31 119 ASP A N 1
ATOM 892 C CA . ASP A 1 119 ? -5.641 1.042 13.879 1.00 97.31 119 ASP A CA 1
ATOM 893 C C . ASP A 1 119 ? -5.679 0.963 12.347 1.00 97.31 119 ASP A C 1
ATOM 895 O O . ASP A 1 119 ? -6.477 1.628 11.683 1.00 97.31 119 ASP A O 1
ATOM 899 N N . GLN A 1 120 ? -4.806 0.115 11.790 1.00 96.00 120 GLN A N 1
ATOM 900 C CA . GLN A 1 120 ? -4.767 -0.218 10.365 1.00 96.00 120 GLN A CA 1
ATOM 901 C C . GLN A 1 120 ? -4.616 1.025 9.469 1.00 96.00 120 GLN A C 1
ATOM 903 O O . GLN A 1 120 ? -5.299 1.182 8.458 1.00 96.00 120 GLN A O 1
ATOM 908 N N . GLY A 1 121 ? -3.707 1.921 9.848 1.00 96.75 121 GLY A N 1
ATOM 909 C CA . GLY A 1 121 ? -3.241 3.037 9.031 1.00 96.75 121 GLY A CA 1
ATOM 910 C C . GLY A 1 121 ? -3.976 4.363 9.219 1.00 96.75 121 GLY A C 1
ATOM 911 O O . GLY A 1 121 ? -3.704 5.293 8.456 1.00 96.75 121 GLY A O 1
ATOM 912 N N . LEU A 1 122 ? -4.863 4.484 10.213 1.00 98.12 122 LEU A N 1
ATOM 913 C CA . LEU A 1 122 ? -5.570 5.737 10.499 1.00 98.12 122 LEU A CA 1
ATOM 914 C C . LEU A 1 122 ? -4.750 6.688 11.374 1.00 98.12 122 LEU A C 1
ATOM 916 O O . LEU A 1 122 ? -4.690 7.874 11.053 1.00 98.12 122 LEU A O 1
ATOM 920 N N . THR A 1 123 ? -4.112 6.183 12.431 1.00 98.12 123 THR A N 1
ATOM 921 C CA . THR A 1 123 ? -3.211 6.952 13.295 1.00 98.12 123 THR A CA 1
ATOM 922 C C . THR A 1 123 ? -1.791 6.402 13.276 1.00 98.12 123 THR A C 1
ATOM 924 O O . THR A 1 123 ? -1.570 5.190 13.318 1.00 98.12 123 THR A O 1
ATOM 927 N N . TRP A 1 124 ? -0.809 7.303 13.224 1.00 97.56 124 TRP A N 1
ATOM 928 C CA . TRP A 1 124 ? 0.604 6.953 13.086 1.00 97.56 124 TRP A CA 1
ATOM 929 C C . TRP A 1 124 ? 1.459 7.499 14.222 1.00 97.56 124 TRP A C 1
ATOM 931 O O . TRP A 1 124 ? 1.407 8.676 14.583 1.00 97.56 124 TRP A O 1
ATOM 941 N N . ARG A 1 125 ? 2.322 6.640 14.765 1.00 97.00 125 ARG A N 1
ATOM 942 C CA . ARG A 1 125 ? 3.286 6.987 15.813 1.00 97.00 125 ARG A CA 1
ATOM 943 C C . ARG A 1 125 ? 4.705 6.644 15.367 1.00 97.00 125 ARG A C 1
ATOM 945 O O . ARG A 1 125 ? 4.885 5.654 14.658 1.00 97.00 125 ARG A O 1
ATOM 952 N N . PRO A 1 126 ? 5.723 7.423 15.774 1.00 94.88 126 PRO A N 1
ATOM 953 C CA . PRO A 1 126 ? 7.109 7.096 15.468 1.00 94.88 126 PRO A CA 1
ATOM 954 C C . PRO A 1 126 ? 7.462 5.695 15.966 1.00 94.88 126 PRO A C 1
ATOM 956 O O . PRO A 1 126 ? 7.248 5.369 17.135 1.00 94.88 126 PRO A O 1
ATOM 959 N N . TYR A 1 127 ? 8.021 4.879 15.082 1.00 91.62 127 TYR A N 1
ATOM 960 C CA . TYR A 1 127 ? 8.552 3.572 15.427 1.00 91.62 127 TYR A CA 1
ATOM 961 C C . TYR A 1 127 ? 10.006 3.728 15.865 1.00 91.62 127 TYR A C 1
ATOM 963 O O . TYR A 1 127 ? 10.809 4.384 15.201 1.00 91.62 127 TYR A O 1
ATOM 971 N N . ARG A 1 128 ? 10.350 3.132 17.004 1.00 86.06 128 ARG A N 1
ATOM 972 C CA . ARG A 1 128 ? 11.732 3.026 17.471 1.00 86.06 128 ARG A CA 1
ATOM 973 C C . ARG A 1 128 ? 12.040 1.563 17.699 1.00 86.06 128 ARG A C 1
ATOM 975 O O . ARG A 1 128 ? 11.491 0.961 18.622 1.00 86.06 128 ARG A O 1
ATOM 982 N N . ASP A 1 129 ? 12.944 1.024 16.891 1.00 76.75 129 ASP A N 1
ATOM 983 C CA . ASP A 1 129 ? 13.487 -0.293 17.170 1.00 76.75 129 ASP A CA 1
ATOM 984 C C . ASP A 1 129 ? 14.506 -0.192 18.307 1.00 76.75 129 ASP A C 1
ATOM 986 O O . ASP A 1 129 ? 15.633 0.278 18.142 1.00 76.75 129 ASP A O 1
ATOM 990 N N . TRP A 1 130 ? 14.079 -0.571 19.506 1.00 66.31 130 TRP A N 1
ATOM 991 C CA . TRP A 1 130 ? 14.949 -0.632 20.678 1.00 66.31 130 TRP A CA 1
ATOM 992 C C . TRP A 1 130 ? 15.833 -1.881 20.660 1.00 66.31 130 TRP A C 1
ATOM 994 O O . TRP A 1 130 ? 16.840 -1.940 21.371 1.00 66.31 130 TRP A O 1
ATOM 1004 N N . ARG A 1 131 ? 15.496 -2.873 19.830 1.00 63.19 131 ARG A N 1
ATOM 1005 C CA . ARG A 1 131 ? 16.297 -4.070 19.637 1.00 63.19 131 ARG A CA 1
ATOM 1006 C C . ARG A 1 131 ? 17.261 -3.778 18.497 1.00 63.19 131 ARG A C 1
ATOM 1008 O O . ARG A 1 131 ? 16.976 -4.038 17.341 1.00 63.19 131 ARG A O 1
ATOM 1015 N N . ARG A 1 132 ? 18.466 -3.310 18.836 1.00 53.84 132 ARG A N 1
ATOM 1016 C CA . ARG A 1 132 ? 19.618 -3.197 17.909 1.00 53.84 132 ARG A CA 1
ATOM 1017 C C . ARG A 1 132 ? 20.052 -4.538 17.272 1.00 53.84 132 ARG A C 1
ATOM 1019 O O . ARG A 1 132 ? 21.151 -4.636 16.739 1.00 53.84 132 ARG A O 1
ATOM 1026 N N . SER A 1 133 ? 19.254 -5.598 17.390 1.00 54.12 133 SER A N 1
ATOM 1027 C CA . SER A 1 133 ? 19.478 -6.867 16.710 1.00 54.12 133 SER A CA 1
ATOM 1028 C C . SER A 1 133 ? 19.226 -6.702 15.216 1.00 54.12 133 SER A C 1
ATOM 1030 O O . SER A 1 133 ? 18.325 -5.960 14.846 1.00 54.12 133 SER A O 1
ATOM 1032 N N . ASN A 1 134 ? 19.991 -7.434 14.403 1.00 55.81 134 ASN A N 1
ATOM 1033 C CA . ASN A 1 134 ? 20.064 -7.461 12.932 1.00 55.81 134 ASN A CA 1
ATOM 1034 C C . ASN A 1 134 ? 18.746 -7.811 12.199 1.00 55.81 134 ASN A C 1
ATOM 1036 O O . ASN A 1 134 ? 18.735 -8.600 11.255 1.00 55.81 134 ASN A O 1
ATOM 1040 N N . PHE A 1 135 ? 17.612 -7.292 12.659 1.00 62.34 135 PHE A N 1
ATOM 1041 C CA . PHE A 1 135 ? 16.306 -7.558 12.104 1.00 62.34 135 PHE A CA 1
ATOM 1042 C C . PHE A 1 135 ? 16.014 -6.583 10.972 1.00 62.34 135 PHE A C 1
ATOM 1044 O O . PHE A 1 135 ? 15.472 -5.497 11.162 1.00 62.34 135 PHE A O 1
ATOM 1051 N N . GLU A 1 136 ? 16.369 -6.986 9.762 1.00 78.31 136 GLU A N 1
ATOM 1052 C CA . GLU A 1 136 ? 16.018 -6.230 8.571 1.00 78.31 136 GLU A CA 1
ATOM 1053 C C . GLU A 1 136 ? 14.633 -6.662 8.095 1.00 78.31 136 GLU A C 1
ATOM 1055 O O . GLU A 1 136 ? 14.483 -7.554 7.258 1.00 78.31 136 GLU A O 1
ATOM 1060 N N . LEU A 1 137 ? 13.591 -6.034 8.647 1.00 88.75 137 LEU A N 1
ATOM 1061 C CA . LEU A 1 137 ? 12.257 -6.149 8.067 1.00 88.75 137 LEU A CA 1
ATOM 1062 C C . LEU A 1 137 ? 12.306 -5.638 6.625 1.00 88.75 137 LEU A C 1
ATOM 1064 O O . LEU A 1 137 ? 12.585 -4.461 6.386 1.00 88.75 137 LEU A O 1
ATOM 1068 N N . ARG A 1 138 ? 12.023 -6.536 5.683 1.00 91.06 138 ARG A N 1
ATOM 1069 C CA . ARG A 1 138 ? 12.001 -6.258 4.250 1.00 91.06 138 ARG A CA 1
ATOM 1070 C C . ARG A 1 138 ? 10.711 -6.790 3.642 1.00 91.06 138 ARG A C 1
ATOM 1072 O O . ARG A 1 138 ? 10.270 -7.885 3.986 1.00 91.06 138 ARG A O 1
ATOM 1079 N N . VAL A 1 139 ? 10.128 -6.025 2.729 1.00 92.88 139 VAL A N 1
ATOM 1080 C CA . VAL A 1 139 ? 8.953 -6.420 1.940 1.00 92.88 139 VAL A CA 1
ATOM 1081 C C . VAL A 1 139 ? 9.307 -6.279 0.470 1.00 92.88 139 VAL A C 1
ATOM 1083 O O . VAL A 1 139 ? 9.796 -5.230 0.057 1.00 92.88 139 VAL A O 1
ATOM 1086 N N . ALA A 1 140 ? 9.105 -7.336 -0.315 1.00 92.19 140 ALA A N 1
ATOM 1087 C CA . ALA A 1 140 ? 9.370 -7.287 -1.748 1.00 92.19 140 ALA A CA 1
ATOM 1088 C C . ALA A 1 140 ? 8.443 -6.264 -2.418 1.00 92.19 140 ALA A C 1
ATOM 1090 O O . ALA A 1 140 ? 7.236 -6.255 -2.176 1.00 92.19 140 ALA A O 1
ATOM 1091 N N . ARG A 1 141 ? 9.004 -5.405 -3.268 1.00 92.12 141 ARG A N 1
ATOM 1092 C CA . ARG A 1 141 ? 8.241 -4.454 -4.081 1.00 92.12 141 ARG A CA 1
ATOM 1093 C C . ARG A 1 141 ? 7.878 -5.088 -5.413 1.00 92.12 141 ARG A C 1
ATOM 1095 O O . ARG A 1 141 ? 8.610 -5.933 -5.931 1.00 92.12 141 ARG A O 1
ATOM 1102 N N . ASN A 1 142 ? 6.749 -4.660 -5.973 1.00 89.56 142 ASN A N 1
ATOM 1103 C CA . ASN A 1 142 ? 6.249 -5.108 -7.276 1.00 89.56 142 ASN A CA 1
ATOM 1104 C C . ASN A 1 142 ? 6.101 -6.634 -7.388 1.00 89.56 142 ASN A C 1
ATOM 1106 O O . ASN A 1 142 ? 6.176 -7.178 -8.491 1.00 89.56 142 ASN A O 1
ATOM 1110 N N . ARG A 1 143 ? 5.923 -7.323 -6.254 1.00 90.12 143 ARG A N 1
ATOM 1111 C CA . ARG A 1 143 ? 5.749 -8.772 -6.156 1.00 90.12 143 ARG A CA 1
ATOM 1112 C C . ARG A 1 143 ? 4.679 -9.097 -5.117 1.00 90.12 143 ARG A C 1
ATOM 1114 O O . ARG A 1 143 ? 4.643 -8.484 -4.057 1.00 90.12 143 ARG A O 1
ATOM 1121 N N . ALA A 1 144 ? 3.845 -10.085 -5.410 1.00 89.31 144 ALA A N 1
ATOM 1122 C CA . ALA A 1 144 ? 2.859 -10.644 -4.491 1.00 89.31 144 ALA A CA 1
ATOM 1123 C C . ALA A 1 144 ? 2.807 -12.166 -4.658 1.00 89.31 144 ALA A C 1
ATOM 1125 O O . ALA A 1 144 ? 3.162 -12.683 -5.715 1.00 89.31 144 ALA A O 1
ATOM 1126 N N . ALA A 1 145 ? 2.365 -12.893 -3.637 1.00 89.50 145 ALA A N 1
ATOM 1127 C CA . ALA A 1 145 ? 2.160 -14.336 -3.712 1.00 89.50 145 ALA A CA 1
ATOM 1128 C C . ALA A 1 145 ? 0.743 -14.674 -3.252 1.00 89.50 145 ALA A C 1
ATOM 1130 O O . ALA A 1 145 ? 0.291 -14.185 -2.218 1.00 89.50 145 ALA A O 1
ATOM 1131 N N . ALA A 1 146 ? 0.047 -15.506 -4.021 1.00 87.81 146 ALA A N 1
ATOM 1132 C CA . ALA A 1 146 ? -1.233 -16.069 -3.617 1.00 87.81 146 ALA A CA 1
ATOM 1133 C C . ALA A 1 146 ? -1.035 -17.260 -2.662 1.00 87.81 146 ALA A C 1
ATOM 1135 O O . ALA A 1 146 ? 0.011 -17.915 -2.715 1.00 87.81 146 ALA A O 1
ATOM 1136 N N . PRO A 1 147 ? -2.058 -17.628 -1.865 1.00 85.50 147 PRO A N 1
ATOM 1137 C CA . PRO A 1 147 ? -2.030 -18.831 -1.026 1.00 85.50 147 PRO A CA 1
ATOM 1138 C C . PRO A 1 147 ? -1.743 -20.126 -1.799 1.00 85.50 147 PRO A C 1
ATOM 1140 O O . PRO A 1 147 ? -1.184 -21.066 -1.247 1.00 85.50 147 PRO A O 1
ATOM 1143 N N . SER A 1 148 ? -2.074 -20.164 -3.094 1.00 88.88 148 SER A N 1
ATOM 1144 C CA . SER A 1 148 ? -1.748 -21.275 -3.995 1.00 88.88 148 SER A CA 1
ATOM 1145 C C . SER A 1 148 ? -0.252 -21.407 -4.316 1.00 88.88 148 SER A C 1
ATOM 1147 O O . SER A 1 148 ? 0.135 -22.320 -5.039 1.00 88.88 148 SER A O 1
ATOM 1149 N N . GLY A 1 149 ? 0.590 -20.475 -3.859 1.00 90.31 149 GLY A N 1
ATOM 1150 C CA . GLY A 1 149 ? 2.007 -20.386 -4.215 1.00 90.31 149 GLY A CA 1
ATOM 1151 C C . GLY A 1 149 ? 2.269 -19.714 -5.567 1.00 90.31 149 GLY A C 1
ATOM 1152 O O . GLY A 1 149 ? 3.425 -19.540 -5.950 1.00 90.31 149 GLY A O 1
ATOM 1153 N N . THR A 1 150 ? 1.225 -19.300 -6.295 1.00 91.12 150 THR A N 1
ATOM 1154 C CA . THR A 1 150 ? 1.401 -18.516 -7.528 1.00 91.12 150 THR A CA 1
ATOM 1155 C C . THR A 1 150 ? 1.928 -17.127 -7.179 1.00 91.12 150 THR A C 1
ATOM 1157 O O . THR A 1 150 ? 1.286 -16.387 -6.433 1.00 91.12 150 THR A O 1
ATOM 1160 N N . GLY A 1 151 ? 3.089 -16.769 -7.722 1.00 91.75 151 GLY A N 1
ATOM 1161 C CA . GLY A 1 151 ? 3.656 -15.432 -7.598 1.00 91.75 151 GLY A CA 1
ATOM 1162 C C . GLY A 1 151 ? 3.144 -14.520 -8.705 1.00 91.75 151 GLY A C 1
ATOM 1163 O O . GLY A 1 151 ? 2.913 -14.969 -9.824 1.00 91.75 151 GLY A O 1
ATOM 1164 N N . TYR A 1 152 ? 3.009 -13.239 -8.401 1.00 91.06 152 TYR A N 1
ATOM 1165 C CA . TYR A 1 152 ? 2.650 -12.174 -9.325 1.00 91.06 152 TYR A CA 1
ATOM 1166 C C . TYR A 1 152 ? 3.694 -11.074 -9.239 1.00 91.06 152 TYR A C 1
ATOM 1168 O O . TYR A 1 152 ? 4.217 -10.795 -8.161 1.00 91.06 152 TYR A O 1
ATOM 1176 N N . SER A 1 153 ? 3.986 -10.428 -10.358 1.00 90.50 153 SER A N 1
ATOM 1177 C CA . SER A 1 153 ? 4.835 -9.241 -10.387 1.00 90.50 153 SER A CA 1
ATOM 1178 C C . SER A 1 153 ? 4.363 -8.254 -11.437 1.00 90.50 153 SER A C 1
ATOM 1180 O O . SER A 1 153 ? 3.750 -8.666 -12.423 1.00 90.50 153 SER A O 1
ATOM 1182 N N . ILE A 1 154 ? 4.700 -6.979 -11.257 1.00 88.25 154 ILE A N 1
ATOM 1183 C CA . ILE A 1 154 ? 4.474 -5.976 -12.300 1.00 88.25 154 ILE A CA 1
ATOM 1184 C C . ILE A 1 154 ? 5.279 -6.369 -13.542 1.00 88.25 154 ILE A C 1
ATOM 1186 O O . ILE A 1 154 ? 6.447 -6.758 -13.452 1.00 88.25 154 ILE A O 1
ATOM 1190 N N . ASP A 1 155 ? 4.628 -6.293 -14.694 1.00 87.50 155 ASP A N 1
ATOM 1191 C CA . ASP A 1 155 ? 5.235 -6.493 -16.001 1.00 87.50 155 ASP A CA 1
ATOM 1192 C C . ASP A 1 155 ? 5.207 -5.168 -16.758 1.00 87.50 155 ASP A C 1
ATOM 1194 O O . ASP A 1 155 ? 4.171 -4.508 -16.810 1.00 87.50 155 ASP A O 1
ATOM 1198 N N . ILE A 1 156 ? 6.344 -4.757 -17.312 1.00 85.00 156 ILE A N 1
ATOM 1199 C CA . ILE A 1 156 ? 6.459 -3.511 -18.074 1.00 85.00 156 ILE A CA 1
ATOM 1200 C C . ILE A 1 156 ? 6.867 -3.894 -19.487 1.00 85.00 156 ILE A C 1
ATOM 1202 O O . ILE A 1 156 ? 7.994 -4.332 -19.725 1.00 85.00 156 ILE A O 1
ATOM 1206 N N . LEU A 1 157 ? 5.938 -3.740 -20.426 1.00 82.81 157 LEU A N 1
ATOM 1207 C CA . LEU A 1 157 ? 6.197 -3.957 -21.841 1.00 82.81 157 LEU A CA 1
ATOM 1208 C C . LEU A 1 157 ? 6.567 -2.627 -22.497 1.00 82.81 157 LEU A C 1
ATOM 1210 O O . LEU A 1 157 ? 5.748 -1.713 -22.562 1.00 82.81 157 LEU A O 1
ATOM 1214 N N . LEU A 1 158 ? 7.787 -2.542 -23.023 1.00 85.44 158 LEU A N 1
ATOM 1215 C CA . LEU A 1 158 ? 8.270 -1.385 -23.772 1.00 85.44 158 LEU A CA 1
ATOM 1216 C C . LEU A 1 158 ? 8.003 -1.591 -25.266 1.00 85.44 158 LEU A C 1
ATOM 1218 O O . LEU A 1 158 ? 8.666 -2.398 -25.916 1.00 85.44 158 LEU A O 1
ATOM 1222 N N . THR A 1 159 ? 7.030 -0.868 -25.819 1.00 84.50 159 THR A N 1
ATOM 1223 C CA . THR A 1 159 ? 6.691 -0.939 -27.250 1.00 84.50 159 THR A CA 1
ATOM 1224 C C . THR A 1 159 ? 7.363 0.212 -27.999 1.00 84.50 159 THR A C 1
ATOM 1226 O O . THR A 1 159 ? 7.076 1.363 -27.677 1.00 84.50 159 THR A O 1
ATOM 1229 N N . PRO A 1 160 ? 8.236 -0.036 -28.994 1.00 86.44 160 PRO A N 1
ATOM 1230 C CA . PRO A 1 160 ? 8.842 1.041 -29.774 1.00 86.44 160 PRO A CA 1
ATOM 1231 C C . PRO A 1 160 ? 7.770 1.853 -30.508 1.00 86.44 160 PRO A C 1
ATOM 1233 O O . PRO A 1 160 ? 6.938 1.279 -31.210 1.00 86.44 160 PRO A O 1
ATOM 1236 N N . ILE A 1 161 ? 7.800 3.179 -30.371 1.00 89.62 161 ILE A N 1
ATOM 1237 C CA . ILE A 1 161 ? 6.858 4.085 -31.061 1.00 89.62 161 ILE A CA 1
ATOM 1238 C C . ILE A 1 161 ? 7.505 4.878 -32.200 1.00 89.62 161 ILE A C 1
ATOM 1240 O O . ILE A 1 161 ? 6.811 5.496 -33.002 1.00 89.62 161 ILE A O 1
ATOM 1244 N N . SER A 1 162 ? 8.832 4.846 -32.305 1.00 86.94 162 SER A N 1
ATOM 1245 C CA . SER A 1 162 ? 9.582 5.408 -33.427 1.00 86.94 162 SER A CA 1
ATOM 1246 C C . SER A 1 162 ? 10.936 4.700 -33.559 1.00 86.94 162 SER A C 1
ATOM 1248 O O . SER A 1 162 ? 11.414 4.128 -32.576 1.00 86.94 162 SER A O 1
ATOM 1250 N N . PRO A 1 163 ? 11.611 4.770 -34.721 1.00 78.31 163 PRO A N 1
ATOM 1251 C CA . PRO A 1 163 ? 13.020 4.395 -34.814 1.00 78.31 163 PRO A CA 1
ATOM 1252 C C . PRO A 1 163 ? 13.825 5.236 -33.808 1.00 78.31 163 PRO A C 1
ATOM 1254 O O . PRO A 1 163 ? 13.824 6.463 -33.892 1.00 78.31 163 PRO A O 1
ATOM 1257 N N . GLY A 1 164 ? 14.438 4.608 -32.801 1.00 80.25 164 GLY A N 1
ATOM 1258 C CA . GLY A 1 164 ? 15.146 5.303 -31.718 1.00 80.25 164 GLY A CA 1
ATOM 1259 C C . GLY A 1 164 ? 14.909 4.685 -30.338 1.00 80.25 164 GLY A C 1
ATOM 1260 O O . GLY A 1 164 ? 14.459 3.550 -30.226 1.00 80.25 164 GLY A O 1
ATOM 1261 N N . ARG A 1 165 ? 15.222 5.434 -29.271 1.00 81.75 165 ARG A N 1
ATOM 1262 C CA . ARG A 1 165 ? 15.026 5.010 -27.866 1.00 81.75 165 ARG A CA 1
ATOM 1263 C C . ARG A 1 165 ? 13.668 5.438 -27.284 1.00 81.75 165 ARG A C 1
ATOM 1265 O O . ARG A 1 165 ? 13.550 5.585 -26.073 1.00 81.75 165 ARG A O 1
ATOM 1272 N N . ASN A 1 166 ? 12.666 5.658 -28.136 1.00 86.69 166 ASN A N 1
ATOM 1273 C CA . ASN A 1 166 ? 11.329 6.065 -27.709 1.00 86.69 166 ASN A CA 1
ATOM 1274 C C . ASN A 1 166 ? 10.431 4.836 -27.584 1.00 86.69 166 ASN A C 1
ATOM 1276 O O . ASN A 1 166 ? 10.190 4.132 -28.570 1.00 86.69 166 ASN A O 1
ATOM 1280 N N . TYR A 1 167 ? 9.910 4.613 -26.382 1.00 84.25 167 TYR A N 1
ATOM 1281 C CA . TYR A 1 167 ? 9.039 3.488 -26.074 1.00 84.25 167 TYR A CA 1
ATOM 1282 C C . TYR A 1 167 ? 7.759 3.980 -25.408 1.00 84.25 167 TYR A C 1
ATOM 1284 O O . TYR A 1 167 ? 7.780 4.923 -24.621 1.00 84.25 167 TYR A O 1
ATOM 1292 N N . LEU A 1 168 ? 6.653 3.315 -25.719 1.00 83.50 168 LEU A N 1
ATOM 1293 C CA . LEU A 1 168 ? 5.435 3.356 -24.931 1.00 83.50 168 LEU A CA 1
ATOM 1294 C C . LEU A 1 168 ? 5.523 2.259 -23.871 1.00 83.50 168 LEU A C 1
ATOM 1296 O O . LEU A 1 168 ? 5.636 1.078 -24.215 1.00 83.50 168 LEU A O 1
ATOM 1300 N N . GLU A 1 169 ? 5.463 2.644 -22.600 1.00 82.56 169 GLU A N 1
ATOM 1301 C CA . GLU A 1 169 ? 5.385 1.696 -21.492 1.00 82.56 169 GLU A CA 1
ATOM 1302 C C . GLU A 1 169 ? 3.940 1.221 -21.333 1.00 82.56 169 GLU A C 1
ATOM 1304 O O . GLU A 1 169 ? 3.017 2.019 -21.187 1.00 82.56 169 GLU A O 1
ATOM 1309 N N . THR A 1 170 ? 3.725 -0.089 -21.386 1.00 81.38 170 THR A N 1
ATOM 1310 C CA . THR A 1 170 ? 2.445 -0.709 -21.034 1.00 81.38 170 THR A CA 1
ATOM 1311 C C . THR A 1 170 ? 2.632 -1.490 -19.745 1.00 81.38 170 THR A C 1
ATOM 1313 O O . THR A 1 170 ? 3.419 -2.438 -19.707 1.00 81.38 170 THR A O 1
ATOM 1316 N N . ILE A 1 171 ? 1.910 -1.089 -18.697 1.00 83.69 171 ILE A N 1
ATOM 1317 C CA . ILE A 1 171 ? 1.962 -1.736 -17.386 1.00 83.69 171 ILE A CA 1
ATOM 1318 C C . ILE A 1 171 ? 0.971 -2.904 -17.364 1.00 83.69 171 ILE A C 1
ATOM 1320 O O . ILE A 1 171 ? -0.178 -2.804 -17.798 1.00 83.69 171 ILE A O 1
ATOM 1324 N N . GLY A 1 172 ? 1.430 -4.036 -16.855 1.00 86.81 172 GLY A N 1
ATOM 1325 C CA . GLY A 1 172 ? 0.643 -5.240 -16.667 1.00 86.81 172 GLY A CA 1
ATOM 1326 C C . GLY A 1 172 ? 1.073 -6.007 -15.425 1.00 86.81 172 GLY A C 1
ATOM 1327 O O . GLY A 1 172 ? 1.865 -5.542 -14.604 1.00 86.81 172 GLY A O 1
ATOM 1328 N N . ILE A 1 173 ? 0.540 -7.213 -15.297 1.00 88.62 173 ILE A N 1
ATOM 1329 C CA . ILE A 1 173 ? 0.874 -8.163 -14.241 1.00 88.62 173 ILE A CA 1
ATOM 1330 C C . ILE A 1 173 ? 1.260 -9.473 -14.918 1.00 88.62 173 ILE A C 1
ATOM 1332 O O . ILE A 1 173 ? 0.534 -9.958 -15.783 1.00 88.62 173 ILE A O 1
ATOM 1336 N N . LYS A 1 174 ? 2.371 -10.078 -14.507 1.00 90.19 174 LYS A N 1
ATOM 1337 C CA . LYS A 1 174 ? 2.745 -11.443 -14.900 1.00 90.19 174 LYS A CA 1
ATOM 1338 C C . LYS A 1 174 ? 2.688 -12.381 -13.705 1.00 90.19 174 LYS A C 1
ATOM 1340 O O . LYS A 1 174 ? 3.060 -11.983 -12.601 1.00 90.19 174 LYS A O 1
ATOM 1345 N N . SER A 1 175 ? 2.254 -13.617 -13.925 1.00 90.75 175 SER A N 1
ATOM 1346 C CA . SER A 1 175 ? 2.299 -14.685 -12.928 1.00 90.75 175 SER A CA 1
ATOM 1347 C C . SER A 1 175 ? 3.507 -15.605 -13.128 1.00 90.75 175 SER A C 1
ATOM 1349 O O . SER A 1 175 ? 4.036 -15.736 -14.233 1.00 90.75 175 SER A O 1
ATOM 1351 N N . THR A 1 176 ? 3.905 -16.327 -12.079 1.00 90.56 176 THR A N 1
ATOM 1352 C CA . THR A 1 176 ? 4.924 -17.391 -12.163 1.00 90.56 176 THR A CA 1
ATOM 1353 C C . THR A 1 176 ? 4.488 -18.572 -13.033 1.00 90.56 176 THR A C 1
ATOM 1355 O O . THR A 1 176 ? 5.330 -19.342 -13.478 1.00 90.56 176 THR A O 1
ATOM 1358 N N . THR A 1 177 ? 3.188 -18.700 -13.314 1.00 87.75 177 THR A N 1
ATOM 1359 C CA . THR A 1 177 ? 2.622 -19.689 -14.247 1.00 87.75 177 THR A CA 1
ATOM 1360 C C . THR A 1 177 ? 2.635 -19.226 -15.709 1.00 87.75 177 THR A C 1
ATOM 1362 O O . THR A 1 177 ? 2.180 -19.959 -16.581 1.00 87.75 177 THR A O 1
ATOM 1365 N N . GLY A 1 178 ? 3.144 -18.021 -15.995 1.00 83.69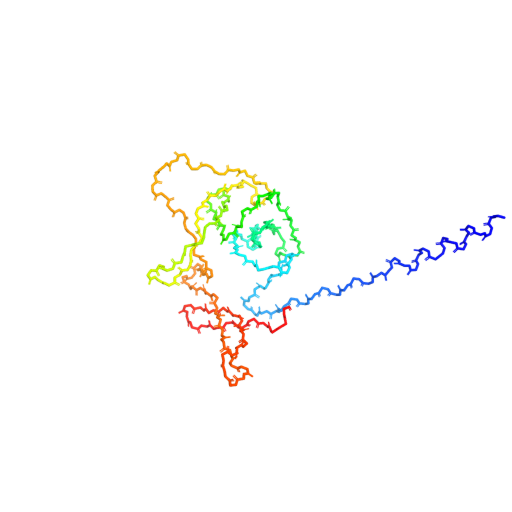 178 GLY A N 1
ATOM 1366 C CA . GLY A 1 178 ? 3.270 -17.476 -17.351 1.00 83.69 178 GLY A CA 1
ATOM 1367 C C . GLY A 1 178 ? 2.040 -16.722 -17.871 1.00 83.69 178 GLY A C 1
ATOM 1368 O O . GLY A 1 178 ? 2.050 -16.271 -19.014 1.00 83.69 178 GLY A O 1
ATOM 1369 N N . ARG A 1 179 ? 0.987 -16.538 -17.061 1.00 83.69 179 ARG A N 1
ATOM 1370 C CA . ARG A 1 179 ? -0.175 -15.711 -17.432 1.00 83.69 179 ARG A CA 1
ATOM 1371 C C . ARG A 1 179 ? 0.213 -14.233 -17.358 1.00 83.69 179 ARG A C 1
ATOM 1373 O O . ARG A 1 179 ? 0.784 -13.795 -16.362 1.00 83.69 179 ARG A O 1
ATOM 1380 N N . GLN A 1 180 ? -0.141 -13.464 -18.384 1.00 82.81 180 GLN A N 1
ATOM 1381 C CA . GLN A 1 180 ? -0.002 -12.006 -18.403 1.00 82.81 180 GLN A CA 1
ATOM 1382 C C . GLN A 1 180 ? -1.382 -11.344 -18.422 1.00 82.81 180 GLN A C 1
ATOM 1384 O O . GLN A 1 180 ? -2.230 -11.677 -19.250 1.00 82.81 180 GLN A O 1
ATOM 1389 N N . LEU A 1 181 ? -1.596 -10.393 -17.518 1.00 78.19 181 LEU A N 1
ATOM 1390 C CA . LEU A 1 181 ? -2.721 -9.468 -17.511 1.00 78.19 181 LEU A CA 1
ATOM 1391 C C . LEU A 1 181 ? -2.215 -8.113 -18.010 1.00 78.19 181 LEU A C 1
ATOM 1393 O O . LEU A 1 181 ? -1.260 -7.570 -17.458 1.00 78.19 181 LEU A O 1
ATOM 1397 N N . ARG A 1 182 ? -2.849 -7.554 -19.040 1.00 74.44 182 ARG A N 1
ATOM 1398 C CA . ARG A 1 182 ? -2.580 -6.180 -19.480 1.00 74.44 182 ARG A CA 1
ATOM 1399 C C . ARG A 1 182 ? -3.609 -5.264 -18.838 1.00 74.44 182 ARG A C 1
ATOM 1401 O O . ARG A 1 182 ? -4.798 -5.567 -18.916 1.00 74.44 182 ARG A O 1
ATOM 1408 N N . LEU A 1 183 ? -3.162 -4.178 -18.213 1.00 68.81 183 LEU A N 1
ATOM 1409 C CA . LEU A 1 183 ? -4.086 -3.147 -17.756 1.00 68.81 183 LEU A CA 1
ATOM 1410 C C . LEU A 1 183 ? -4.653 -2.406 -18.988 1.00 68.81 183 LEU A C 1
ATOM 1412 O O . LEU A 1 183 ? -3.960 -2.299 -20.008 1.00 68.81 183 LEU A O 1
ATOM 1416 N N . PRO A 1 184 ? -5.920 -1.957 -18.956 1.00 57.91 184 PRO A N 1
ATOM 1417 C CA . PRO A 1 184 ? -6.523 -1.169 -20.016 1.00 57.91 184 PRO A CA 1
ATOM 1418 C C . PRO A 1 184 ? -5.730 0.118 -20.212 1.00 57.91 184 PRO A C 1
ATOM 1420 O O . PRO A 1 184 ? -5.133 0.646 -19.282 1.00 57.91 184 PRO A O 1
ATOM 1423 N N . LYS A 1 185 ? -5.712 0.596 -21.458 1.00 56.88 185 LYS A N 1
ATOM 1424 C CA . LYS A 1 185 ? -4.883 1.730 -21.887 1.00 56.88 185 LYS A CA 1
ATOM 1425 C C . LYS A 1 185 ? -5.332 3.079 -21.319 1.00 56.88 185 LYS A C 1
ATOM 1427 O O . LYS A 1 185 ? -4.563 4.031 -21.401 1.00 56.88 185 LYS A O 1
ATOM 1432 N N . ASP A 1 186 ? -6.540 3.142 -20.771 1.00 49.69 186 ASP A N 1
ATOM 1433 C CA . ASP A 1 186 ? -7.134 4.368 -20.258 1.00 49.69 186 ASP A CA 1
ATOM 1434 C C . ASP A 1 186 ? -6.905 4.430 -18.740 1.00 49.69 186 ASP A C 1
ATOM 1436 O O . ASP A 1 186 ? -7.526 3.687 -17.971 1.00 49.69 186 ASP A O 1
ATOM 1440 N N . HIS A 1 187 ? -5.964 5.284 -18.332 1.00 47.38 187 HIS A N 1
ATOM 1441 C CA . HIS A 1 187 ? -5.678 5.657 -16.946 1.00 47.38 187 HIS A CA 1
ATOM 1442 C C . HIS A 1 187 ? -6.004 7.134 -16.738 1.00 47.38 187 HIS A C 1
ATOM 1444 O O . HIS A 1 187 ? -5.591 7.943 -17.602 1.00 47.38 187 HIS A O 1
#

Radius of gyration: 22.26 Å; chains: 1; bounding box: 59×70×56 Å

Sequence (187 aa):
MKTLLLGSALLLTLAACRKDAPDPVQPDYADWYALRAPDDRAVEAVAGDLDGTLVITTGYAVYQTTDRGKTWRKGDYKNNLKVVGLAQRSDTLLTLAAELGGLPDGAAYAASPNYYSLDQGLTWRPYRDWRRSNFELRVARNRAAAPSGTGYSIDILLTPISPGRNYLETIGIKSTTGRQLRLPKDH

Foldseek 3Di:
DVVVVVVVVVVVVVPPDPPPDPDPDDDDDPPDDDADDPDPADFLEWDDDQCAKIWTDSFQWIWIDGDNRPDIDTAPRPDPAGFNYWDDDPQKIWTFRDWDADDPVRWIKTWDTFWIDNPRRRYIDGDDDPPPPPDTDIDTTQWDADPVRKIKGKDWDWDDPDPDPDTDTWIWMAIPVGDIGTDDPPD